Protein AF-D4INV0-F1 (afdb_monomer_lite)

pLDDT: mean 76.39, std 17.65, range [28.8, 97.06]

Sequence (308 aa):
MDKDNNFYPHVFTWEQFQRALLYTKKYYGMDAPYFYRTANAELAGKDQPITIYNRLMFEDFCKRLLFSDKSSSKYMEQIPQEEIAIIWALMLVEWGLLCEWLKDQDSDYTLGDYYADNPNDYYQDHMREELLKTYLFCKQTPIRPQRTNEIILTVNKGYPKYRRSLTLPNFENWVLRGALLQYCESHLEDIHSVEEAQKALDAYHEKGRKADEKIDRIIYGTYTMFKDAAKDTRATSTGLCRIITNYLFYLGMISKYEVENEQLIAGRIKYMLKQGKQPRFTLRILSGKEALEELSKSGRNTFEDMMK

Secondary structure (DSSP, 8-state):
--TT--PEEEEE-HHHHHHHHHHIIIII---GGGS-SSHHHHHHTTTS-EEEEESS-HHHHIIIIISSSHHHHHHHTTS-GGGGHHHHHHHHHHHHHHHHHHHHHSSSS-HHHHHHH-HHHHHHHHTHHHHHHHHHHHHHSPP-TT---EEEEEE--SSGGG-EEEEEE-GGGHIIIIIIHHHHHHH-TT--SHHHHHHHHHHHHHS-S---HHHHHHHHHHHHHHHHHHT--SS--HHHHHHHHHHHHHTT-S-HHHHT-TTHHHHHHHHHHHTT----PPP----THHHHHHHHHS----GGGG--

Foldseek 3Di:
DDPPQDWDKDKAQLVLVVLLQVLCCVQFVDHDVLQDLAPVRSVVCPRHIDIFTDSDDLVCLCCQQQVVDPQSVVLVVLFDPVLCSPSVNLSSVLRSVVSVVVNQVPPPCHVVNVCVVVVLVVCVVPVLLVLLVLLLCLVVPDFDAPDWDKDWDWDDPPDPVPTDIDIDTQHRNCCSNPVSNVVSCVSPVVDDDNVSSVVVNVVVCVCPPVPPLVLLSLLRSQLVSSCVRSVPPDLDGLNSLRSSLSSCVSSVNDDPVVNVVSCNSVVSSVVCVVVVHSRHDHNDDPDDPSVVVVVVVVDDPDPVVVVD

Organism: NCBI:txid717959

Radius of gyration: 25.89 Å; chains: 1; bounding box: 58×50×84 Å

Structure (mmCIF, N/CA/C/O backbone):
data_AF-D4INV0-F1
#
_entry.id   AF-D4INV0-F1
#
loop_
_atom_site.group_PDB
_atom_site.id
_atom_site.type_symbol
_atom_site.label_atom_id
_atom_site.label_alt_id
_atom_site.label_comp_id
_atom_site.label_asym_id
_atom_site.label_entity_id
_atom_site.label_seq_id
_atom_site.pdbx_PDB_ins_code
_atom_site.Cartn_x
_atom_site.Cartn_y
_atom_site.Cartn_z
_atom_site.occupancy
_atom_site.B_iso_or_equiv
_atom_site.auth_seq_id
_atom_site.auth_comp_id
_atom_site.auth_asym_id
_atom_site.auth_atom_id
_atom_site.pdbx_PDB_model_num
ATOM 1 N N . MET A 1 1 ? -7.194 22.223 -5.894 1.00 39.84 1 MET A N 1
ATOM 2 C CA . MET A 1 1 ? -5.794 21.795 -6.104 1.00 39.84 1 MET A CA 1
ATOM 3 C C . MET A 1 1 ? -4.878 22.835 -5.487 1.00 39.84 1 MET A C 1
ATOM 5 O O . MET A 1 1 ? -4.903 23.975 -5.938 1.00 39.84 1 MET A O 1
ATOM 9 N N . ASP A 1 2 ? -4.132 22.464 -4.445 1.00 28.80 2 ASP A N 1
ATOM 10 C CA . ASP A 1 2 ? -3.070 23.311 -3.895 1.00 28.80 2 ASP A CA 1
ATOM 11 C C . ASP A 1 2 ? -1.928 23.455 -4.905 1.00 28.80 2 ASP A C 1
ATOM 13 O O . ASP A 1 2 ? -1.588 22.513 -5.622 1.00 28.80 2 ASP A O 1
ATOM 17 N N . LYS A 1 3 ? -1.340 24.651 -4.952 1.00 31.25 3 LYS A N 1
ATOM 18 C CA . LYS A 1 3 ? -0.296 25.075 -5.899 1.00 31.25 3 LYS A CA 1
ATOM 19 C C . LYS A 1 3 ? 1.065 24.367 -5.733 1.00 31.25 3 LYS A C 1
ATOM 21 O O . LYS A 1 3 ? 1.991 24.721 -6.453 1.00 31.25 3 LYS A O 1
ATOM 26 N N . ASP A 1 4 ? 1.174 23.366 -4.857 1.00 38.38 4 ASP A N 1
ATOM 27 C CA . ASP A 1 4 ? 2.459 22.794 -4.422 1.00 38.38 4 ASP A CA 1
ATOM 28 C C . ASP A 1 4 ? 2.699 21.316 -4.807 1.00 38.38 4 ASP A C 1
ATOM 30 O O . ASP A 1 4 ? 3.777 20.786 -4.538 1.00 38.38 4 ASP A O 1
ATOM 34 N N . ASN A 1 5 ? 1.765 20.632 -5.482 1.00 49.69 5 ASN A N 1
ATOM 35 C CA . ASN A 1 5 ? 1.989 19.252 -5.948 1.00 49.69 5 ASN A CA 1
ATOM 36 C C . ASN A 1 5 ? 2.557 19.221 -7.376 1.00 49.69 5 ASN A C 1
ATOM 38 O O . ASN A 1 5 ? 1.843 18.947 -8.342 1.00 49.69 5 ASN A O 1
ATOM 42 N N . ASN A 1 6 ? 3.858 19.480 -7.511 1.00 61.88 6 ASN A N 1
ATOM 43 C CA . ASN A 1 6 ? 4.569 19.263 -8.771 1.00 61.88 6 ASN A CA 1
ATOM 44 C C . ASN A 1 6 ? 4.733 17.756 -9.019 1.00 61.88 6 ASN A C 1
ATOM 46 O O . ASN A 1 6 ? 5.532 17.096 -8.357 1.00 61.88 6 ASN A O 1
ATOM 50 N N . PHE A 1 7 ? 3.981 17.212 -9.977 1.00 76.75 7 PHE A N 1
ATOM 51 C CA . PHE A 1 7 ? 4.226 15.871 -10.503 1.00 76.75 7 PHE A CA 1
ATOM 52 C C . PHE A 1 7 ? 5.216 15.927 -11.667 1.00 76.75 7 PHE A C 1
ATOM 54 O O . PHE A 1 7 ? 5.148 16.818 -12.515 1.00 76.75 7 PHE A O 1
ATOM 61 N N . TYR A 1 8 ? 6.106 14.943 -11.731 1.00 77.75 8 TYR A N 1
ATOM 62 C CA . TYR A 1 8 ? 7.112 14.811 -12.775 1.00 77.75 8 TYR A CA 1
ATOM 63 C C . TYR A 1 8 ? 6.662 13.790 -13.827 1.00 77.75 8 TYR A C 1
ATOM 65 O O . TYR A 1 8 ? 6.271 12.679 -13.450 1.00 77.75 8 TYR A O 1
ATOM 73 N N . PRO A 1 9 ? 6.701 14.142 -15.126 1.00 82.12 9 PRO A N 1
ATOM 74 C CA . PRO A 1 9 ? 6.352 13.222 -16.197 1.00 82.12 9 PRO A CA 1
ATOM 75 C C . PRO A 1 9 ? 7.476 12.210 -16.446 1.00 82.12 9 PRO A C 1
ATOM 77 O O . PRO A 1 9 ? 8.650 12.573 -16.511 1.00 82.12 9 PRO A O 1
ATOM 80 N N . HIS A 1 10 ? 7.096 10.955 -16.669 1.00 81.81 10 HIS A N 1
ATOM 81 C CA . HIS A 1 10 ? 7.984 9.868 -17.078 1.00 81.81 10 HIS A CA 1
ATOM 82 C C . HIS A 1 10 ? 7.440 9.218 -18.339 1.00 81.81 10 HIS A C 1
ATOM 84 O O . HIS A 1 10 ? 6.305 8.744 -18.344 1.00 81.81 10 HIS A O 1
ATOM 90 N N . VAL A 1 11 ? 8.247 9.196 -19.399 1.00 86.00 11 VAL A N 1
ATOM 91 C CA . VAL A 1 11 ? 7.860 8.622 -20.691 1.00 86.00 11 VAL A CA 1
ATOM 92 C C . VAL A 1 11 ? 8.407 7.204 -20.790 1.00 86.00 11 VAL A C 1
ATOM 94 O O . VAL A 1 11 ? 9.617 6.999 -20.847 1.00 86.00 11 VAL A O 1
ATOM 97 N N . PHE A 1 12 ? 7.502 6.234 -20.822 1.00 83.19 12 PHE A N 1
ATOM 98 C CA . PHE A 1 12 ? 7.791 4.821 -21.014 1.00 83.19 12 PHE A CA 1
ATOM 99 C C . PHE A 1 12 ? 7.566 4.447 -22.470 1.00 83.19 12 PHE A C 1
ATOM 101 O O . PHE A 1 12 ? 6.536 4.792 -23.049 1.00 83.19 12 PHE A O 1
ATOM 108 N N . THR A 1 13 ? 8.487 3.696 -23.072 1.00 89.44 13 THR A N 1
ATOM 109 C CA . THR A 1 13 ? 8.164 3.021 -24.333 1.00 89.44 13 THR A CA 1
ATOM 110 C C . THR A 1 13 ? 7.061 1.994 -24.089 1.00 89.44 13 THR A C 1
ATOM 112 O O . THR A 1 13 ? 6.894 1.489 -22.975 1.00 89.44 13 THR A O 1
ATOM 115 N N . TRP A 1 14 ? 6.323 1.646 -25.140 1.00 83.88 14 TRP A N 1
ATOM 116 C CA . TRP A 1 14 ? 5.285 0.623 -25.047 1.00 83.88 14 TRP A CA 1
ATOM 117 C C . TRP A 1 14 ? 5.824 -0.711 -24.504 1.00 83.88 14 TRP A C 1
ATOM 119 O O . TRP A 1 14 ? 5.203 -1.325 -23.642 1.00 83.88 14 TRP A O 1
ATOM 129 N N . GLU A 1 15 ? 7.031 -1.113 -24.911 1.00 88.88 15 GLU A N 1
ATOM 130 C CA . GLU A 1 15 ? 7.692 -2.317 -24.396 1.00 88.88 15 GLU A CA 1
ATOM 131 C C . GLU A 1 15 ? 8.003 -2.211 -22.893 1.00 88.88 15 GLU A C 1
ATOM 133 O O . GLU A 1 15 ? 7.750 -3.149 -22.135 1.00 88.88 15 GLU A O 1
ATOM 138 N N . GLN A 1 16 ? 8.519 -1.067 -22.429 1.00 90.75 16 GLN A N 1
ATOM 139 C CA . GLN A 1 16 ? 8.789 -0.855 -21.004 1.00 90.75 16 GLN A CA 1
ATOM 140 C C . GLN A 1 16 ? 7.497 -0.890 -20.183 1.00 90.75 16 GLN A C 1
ATOM 142 O O . GLN A 1 16 ? 7.461 -1.518 -19.123 1.00 90.75 16 GLN A O 1
ATOM 147 N N . PHE A 1 17 ? 6.433 -0.265 -20.695 1.00 87.56 17 PHE A N 1
ATOM 148 C CA . PHE A 1 17 ? 5.111 -0.305 -20.083 1.00 87.56 17 PHE A CA 1
ATOM 149 C C . PHE A 1 17 ? 4.578 -1.738 -20.000 1.00 87.56 17 PHE A C 1
ATOM 151 O O . PHE A 1 17 ? 4.193 -2.177 -18.920 1.00 87.56 17 PHE A O 1
ATOM 158 N N . GLN A 1 18 ? 4.626 -2.504 -21.094 1.00 88.19 18 GLN A N 1
ATOM 159 C CA . GLN A 1 18 ? 4.193 -3.904 -21.115 1.00 88.19 18 GLN A CA 1
ATOM 160 C C . GLN A 1 18 ? 4.976 -4.760 -20.121 1.00 88.19 18 GLN A C 1
ATOM 162 O O . GLN A 1 18 ? 4.385 -5.547 -19.380 1.00 88.19 18 GLN A O 1
ATOM 167 N N . ARG A 1 19 ? 6.301 -4.586 -20.059 1.00 92.56 19 ARG A N 1
ATOM 168 C CA . ARG A 1 19 ? 7.139 -5.301 -19.093 1.00 92.56 19 ARG A CA 1
ATOM 169 C C . ARG A 1 19 ? 6.742 -4.963 -17.666 1.00 92.56 19 ARG A C 1
ATOM 171 O O . ARG A 1 19 ? 6.533 -5.883 -16.886 1.00 92.56 19 ARG A O 1
ATOM 178 N N . ALA A 1 20 ? 6.589 -3.686 -17.325 1.00 92.50 20 ALA A N 1
ATOM 179 C CA . ALA A 1 20 ? 6.181 -3.278 -15.984 1.00 92.50 20 ALA A CA 1
ATOM 180 C C . ALA A 1 20 ? 4.763 -3.765 -15.629 1.00 92.50 20 ALA A C 1
ATOM 182 O O . ALA A 1 20 ? 4.533 -4.239 -14.516 1.00 92.50 20 ALA A O 1
ATOM 183 N N . LEU A 1 21 ? 3.843 -3.735 -16.597 1.00 89.81 21 LEU A N 1
ATOM 184 C CA . LEU A 1 21 ? 2.463 -4.195 -16.457 1.00 89.81 21 LEU A CA 1
ATOM 185 C C . LEU A 1 21 ? 2.373 -5.682 -16.074 1.00 89.81 21 LEU A C 1
ATOM 187 O O . LEU A 1 21 ? 1.494 -6.075 -15.305 1.00 89.81 21 LEU A O 1
ATOM 191 N N . LEU A 1 22 ? 3.299 -6.521 -16.555 1.00 92.75 22 LEU A N 1
ATOM 192 C CA . LEU A 1 22 ? 3.374 -7.927 -16.138 1.00 92.75 22 LEU A CA 1
ATOM 193 C C . LEU A 1 22 ? 3.606 -8.051 -14.625 1.00 92.75 22 LEU A C 1
ATOM 195 O O . LEU A 1 22 ? 2.962 -8.877 -13.973 1.00 92.75 22 LEU A O 1
ATOM 199 N N . TYR A 1 23 ? 4.471 -7.211 -14.050 1.00 95.56 23 TYR A N 1
ATOM 200 C CA . TYR A 1 23 ? 4.735 -7.197 -12.609 1.00 95.56 23 TYR A CA 1
ATOM 201 C C . TYR A 1 23 ? 3.554 -6.622 -11.825 1.00 95.56 23 TYR A C 1
ATOM 203 O O . TYR A 1 23 ? 3.117 -7.236 -10.848 1.00 95.56 23 TYR A O 1
ATOM 211 N N . THR A 1 24 ? 2.988 -5.488 -12.251 1.00 93.38 24 THR A N 1
ATOM 212 C CA . THR A 1 24 ? 1.852 -4.880 -11.539 1.00 93.38 24 THR A CA 1
ATOM 213 C C . THR A 1 24 ? 0.651 -5.824 -11.512 1.00 93.38 24 THR A C 1
ATOM 215 O O . THR A 1 24 ? 0.048 -6.029 -10.456 1.00 93.38 24 THR A O 1
ATOM 218 N N . LYS A 1 25 ? 0.367 -6.510 -12.626 1.00 91.25 25 LYS A N 1
ATOM 219 C CA . LYS A 1 25 ? -0.698 -7.513 -12.699 1.00 91.25 25 LYS A CA 1
ATOM 220 C C . LYS A 1 25 ? -0.391 -8.731 -11.831 1.00 91.25 25 LYS A C 1
ATOM 222 O O . LYS A 1 25 ? -1.249 -9.161 -11.060 1.00 91.25 25 LYS A O 1
ATOM 227 N N . LYS A 1 26 ? 0.824 -9.289 -11.924 1.00 94.31 26 LYS A N 1
ATOM 228 C CA . LYS A 1 26 ? 1.204 -10.511 -11.193 1.00 94.31 26 LYS A CA 1
ATOM 229 C C . LYS A 1 26 ? 1.192 -10.306 -9.677 1.00 94.31 26 LYS A C 1
ATOM 231 O O . LYS A 1 26 ? 0.662 -11.162 -8.967 1.00 94.31 26 LYS A O 1
ATOM 236 N N . TYR A 1 27 ? 1.777 -9.214 -9.190 1.00 95.31 27 TYR A N 1
ATOM 237 C CA . TYR A 1 27 ? 2.054 -9.036 -7.760 1.00 95.31 27 TYR A CA 1
ATOM 238 C C . TYR A 1 27 ? 1.052 -8.128 -7.051 1.00 95.31 27 TYR A C 1
ATOM 240 O O . TYR A 1 27 ? 0.722 -8.380 -5.895 1.00 95.31 27 TYR A O 1
ATOM 248 N N . TYR A 1 28 ? 0.525 -7.113 -7.738 1.00 92.62 28 TYR A N 1
ATOM 249 C CA . TYR A 1 28 ? -0.419 -6.163 -7.150 1.00 92.62 28 TYR A CA 1
ATOM 250 C C . TYR A 1 28 ? -1.860 -6.424 -7.592 1.00 92.62 28 TYR A C 1
ATOM 252 O O . TYR A 1 28 ? -2.768 -5.989 -6.901 1.00 92.62 28 TYR A O 1
ATOM 260 N N . GLY A 1 29 ? -2.096 -7.148 -8.690 1.00 89.38 29 GLY A N 1
ATOM 261 C CA . GLY A 1 29 ? -3.435 -7.299 -9.277 1.00 89.38 29 GLY A CA 1
ATOM 262 C C . GLY A 1 29 ? -3.884 -6.091 -10.106 1.00 89.38 29 GLY A C 1
ATOM 263 O O . GLY A 1 29 ? -5.038 -6.035 -10.509 1.00 89.38 29 GLY A O 1
ATOM 264 N N . MET A 1 30 ? -2.977 -5.145 -10.378 1.00 88.88 30 MET A N 1
ATOM 265 C CA . MET A 1 30 ? -3.249 -3.962 -11.196 1.00 88.88 30 MET A CA 1
ATOM 266 C C . MET A 1 30 ? -2.943 -4.247 -12.668 1.00 88.88 30 MET A C 1
ATOM 268 O O . MET A 1 30 ? -1.776 -4.341 -13.064 1.00 88.88 30 MET A O 1
ATOM 272 N N . ASP A 1 31 ? -3.993 -4.409 -13.462 1.00 85.12 31 ASP A N 1
ATOM 273 C CA . ASP A 1 31 ? -3.950 -4.551 -14.914 1.00 85.12 31 ASP A CA 1
ATOM 274 C C . ASP A 1 31 ? -4.083 -3.200 -15.638 1.00 85.12 31 ASP A C 1
ATOM 276 O O . ASP A 1 31 ? -4.098 -2.141 -15.017 1.00 85.12 31 ASP A O 1
ATOM 280 N N . ALA A 1 32 ? -4.103 -3.227 -16.973 1.00 79.62 32 ALA A N 1
ATOM 281 C CA . ALA A 1 32 ? -4.010 -2.033 -17.813 1.00 79.62 32 ALA A CA 1
ATOM 282 C C . ALA A 1 32 ? -5.021 -0.918 -17.443 1.00 79.62 32 ALA A C 1
ATOM 284 O O . ALA A 1 32 ? -4.583 0.231 -17.324 1.00 79.62 32 ALA A O 1
ATOM 285 N N . PRO A 1 33 ? -6.303 -1.218 -17.140 1.00 77.00 33 PRO A N 1
ATOM 286 C CA . PRO A 1 33 ? -7.308 -0.204 -16.801 1.00 77.00 33 PRO A CA 1
ATOM 287 C C . PRO A 1 33 ? -6.990 0.652 -15.565 1.00 77.00 33 PRO A C 1
ATOM 289 O O . PRO A 1 33 ? -7.526 1.756 -15.427 1.00 77.00 33 PRO A O 1
ATOM 292 N N . TYR A 1 34 ? -6.111 0.189 -14.667 1.00 77.25 34 TYR A N 1
ATOM 293 C CA . TYR A 1 34 ? -5.656 0.983 -13.519 1.00 77.25 34 TYR A CA 1
ATOM 294 C C . TYR A 1 34 ? -4.847 2.218 -13.925 1.00 77.25 34 TYR A C 1
ATOM 296 O O . TYR A 1 34 ? -4.808 3.194 -13.179 1.00 77.25 34 TYR A O 1
ATOM 304 N N . PHE A 1 35 ? -4.193 2.184 -15.087 1.00 77.75 35 PHE A N 1
ATOM 305 C CA . PHE A 1 35 ? -3.223 3.203 -15.498 1.00 77.75 35 PHE A CA 1
ATOM 306 C C . PHE A 1 35 ? -3.788 4.209 -16.502 1.00 77.75 35 PHE A C 1
ATOM 308 O O . PHE A 1 35 ? -3.110 5.181 -16.846 1.00 77.75 35 PHE A O 1
ATOM 315 N N . TYR A 1 36 ? -5.030 4.009 -16.941 1.00 68.75 36 TYR A N 1
ATOM 316 C CA . TYR A 1 36 ? -5.741 4.919 -17.829 1.00 68.75 36 TYR A CA 1
ATOM 317 C C . TYR A 1 36 ? -6.865 5.622 -17.081 1.00 68.75 36 TYR A C 1
ATOM 319 O O . TYR A 1 36 ? -7.604 5.009 -16.311 1.00 68.75 36 TYR A O 1
ATOM 327 N N . ARG A 1 37 ? -7.029 6.926 -17.332 1.00 59.16 37 ARG A N 1
ATOM 328 C CA . ARG A 1 37 ? -8.164 7.689 -16.794 1.00 59.16 37 ARG A CA 1
ATOM 329 C C . ARG A 1 37 ? -9.492 7.334 -17.463 1.00 59.16 37 ARG A C 1
ATOM 331 O O . ARG A 1 37 ? -10.512 7.471 -16.812 1.00 59.16 37 ARG A O 1
ATOM 338 N N . THR A 1 38 ? -9.478 6.904 -18.725 1.00 57.41 38 THR A N 1
ATOM 339 C CA . THR A 1 38 ? -10.678 6.547 -19.500 1.00 57.41 38 THR A CA 1
ATOM 340 C C . THR A 1 38 ? -10.369 5.408 -20.474 1.00 57.41 38 THR A C 1
ATOM 342 O O . THR A 1 38 ? -9.222 5.259 -20.901 1.00 57.41 38 THR A O 1
ATOM 345 N N . ALA A 1 39 ? -11.391 4.654 -20.893 1.00 51.06 39 ALA A N 1
ATOM 346 C CA . ALA A 1 39 ? -11.254 3.589 -21.898 1.00 51.06 39 ALA A CA 1
ATOM 347 C C . ALA A 1 39 ? -10.718 4.103 -23.254 1.00 51.06 39 ALA A C 1
ATOM 349 O O . ALA A 1 39 ? -9.907 3.456 -23.911 1.00 51.06 39 ALA A O 1
ATOM 350 N N . ASN A 1 40 ? -11.078 5.332 -23.649 1.00 47.91 40 ASN A N 1
ATOM 351 C CA . ASN A 1 40 ? -10.564 5.930 -24.888 1.00 47.91 40 ASN A CA 1
ATOM 352 C C . ASN A 1 40 ? -9.045 6.179 -24.828 1.00 47.91 40 ASN A C 1
ATOM 354 O O . ASN A 1 40 ? -8.370 6.067 -25.849 1.00 47.91 40 ASN A O 1
ATOM 358 N N . ALA A 1 41 ? -8.502 6.513 -23.649 1.00 54.38 41 ALA A N 1
ATOM 359 C CA . ALA A 1 41 ? -7.062 6.697 -23.463 1.00 54.38 41 ALA A CA 1
ATOM 360 C C . ALA A 1 41 ? -6.295 5.366 -23.549 1.00 54.38 41 ALA A C 1
ATOM 362 O O . ALA A 1 41 ? -5.168 5.346 -24.038 1.00 54.38 41 ALA A O 1
ATOM 363 N N . GLU A 1 42 ? -6.919 4.263 -23.128 1.00 53.56 42 GLU A N 1
ATOM 364 C CA . GLU A 1 42 ? -6.375 2.909 -23.271 1.00 53.56 42 GLU A CA 1
ATOM 365 C C . GLU A 1 42 ? -6.283 2.489 -24.745 1.00 53.56 42 GLU A C 1
ATOM 367 O O . GLU A 1 42 ? -5.230 2.041 -25.203 1.00 53.56 42 GLU A O 1
ATOM 372 N N . LEU A 1 43 ? -7.355 2.701 -25.515 1.00 44.75 43 LEU A N 1
ATOM 373 C CA . LEU A 1 43 ? -7.402 2.358 -26.940 1.00 44.75 43 LEU A CA 1
ATOM 374 C C . LEU A 1 43 ? -6.481 3.236 -27.802 1.00 44.75 43 LEU A C 1
ATOM 376 O O . LEU A 1 43 ? -5.861 2.735 -28.738 1.00 44.75 43 LEU A O 1
ATOM 380 N N . ALA A 1 44 ? -6.369 4.531 -27.489 1.00 49.50 44 ALA A N 1
ATOM 381 C CA . ALA A 1 44 ? -5.531 5.468 -28.241 1.00 49.50 44 ALA A CA 1
ATOM 382 C C . ALA A 1 44 ? -4.022 5.304 -27.971 1.00 49.50 44 ALA A C 1
ATOM 384 O O . ALA A 1 44 ? -3.211 5.699 -28.807 1.00 49.50 44 ALA A O 1
ATOM 385 N N . GLY A 1 45 ? -3.643 4.737 -26.819 1.00 55.50 45 GLY A N 1
ATOM 386 C CA . GLY A 1 45 ? -2.248 4.606 -26.382 1.00 55.50 45 GLY A CA 1
ATOM 387 C C . GLY A 1 45 ? -1.533 3.327 -26.828 1.00 55.50 45 GLY A C 1
ATOM 388 O O . GLY A 1 45 ? -0.343 3.169 -26.553 1.00 55.50 45 GLY A O 1
ATOM 389 N N . LYS A 1 46 ? -2.223 2.395 -27.498 1.00 62.94 46 LYS A N 1
ATOM 390 C CA . LYS A 1 46 ? -1.625 1.118 -27.909 1.00 62.94 46 LYS A CA 1
ATOM 391 C C . LYS A 1 46 ? -0.482 1.346 -28.905 1.00 62.94 46 LYS A C 1
ATOM 393 O O . LYS A 1 46 ? -0.631 2.088 -29.871 1.00 62.94 46 LYS A O 1
ATOM 398 N N . ASP A 1 47 ? 0.653 0.696 -28.651 1.00 69.44 47 ASP A N 1
ATOM 399 C CA . ASP A 1 47 ? 1.891 0.814 -29.436 1.00 69.44 47 ASP A CA 1
ATOM 400 C C . ASP A 1 47 ? 2.502 2.234 -29.457 1.00 69.44 47 ASP A C 1
ATOM 402 O O . ASP A 1 47 ? 3.416 2.514 -30.236 1.00 69.44 47 ASP A O 1
ATOM 406 N N . GLN A 1 48 ? 2.055 3.122 -28.559 1.00 73.94 48 GLN A N 1
ATOM 407 C CA . GLN A 1 48 ? 2.629 4.452 -28.353 1.00 73.94 48 GLN A CA 1
ATOM 408 C C . GLN A 1 48 ? 3.374 4.552 -27.012 1.00 73.94 48 GLN A C 1
ATOM 410 O O . GLN A 1 48 ? 3.109 3.780 -26.086 1.00 73.94 48 GLN A O 1
ATOM 415 N N . PRO A 1 49 ? 4.330 5.493 -26.878 1.00 75.06 49 PRO A N 1
ATOM 416 C CA . PRO A 1 49 ? 4.909 5.817 -25.583 1.00 75.06 49 PRO A CA 1
ATOM 417 C C . PRO A 1 49 ? 3.835 6.284 -24.595 1.00 75.06 49 PRO A C 1
ATOM 419 O O . PRO A 1 49 ? 2.952 7.066 -24.946 1.00 75.06 49 PRO A O 1
ATOM 422 N N . ILE A 1 50 ? 3.942 5.836 -23.347 1.00 78.62 50 ILE A N 1
ATOM 423 C CA . ILE A 1 50 ? 3.016 6.179 -22.268 1.00 78.62 50 ILE A CA 1
ATOM 424 C C . ILE A 1 50 ? 3.694 7.140 -21.308 1.00 78.62 50 ILE A C 1
ATOM 426 O O . ILE A 1 50 ? 4.763 6.852 -20.772 1.00 78.62 50 ILE A O 1
ATOM 430 N N . THR A 1 51 ? 3.036 8.265 -21.051 1.00 80.62 51 THR A N 1
ATOM 431 C CA . THR A 1 51 ? 3.467 9.221 -20.033 1.00 80.62 51 THR A CA 1
ATOM 432 C C . THR A 1 51 ? 2.720 8.956 -18.734 1.00 80.62 51 THR A C 1
ATOM 434 O O . THR A 1 51 ? 1.495 9.068 -18.690 1.00 80.62 51 THR A O 1
ATOM 437 N N . ILE A 1 52 ? 3.459 8.646 -17.672 1.00 81.50 52 ILE A N 1
ATOM 438 C CA . ILE A 1 52 ? 2.936 8.586 -16.302 1.00 81.50 52 ILE A CA 1
ATOM 439 C C . ILE A 1 52 ? 3.452 9.774 -15.491 1.00 81.50 52 ILE A C 1
ATOM 441 O O . ILE A 1 52 ? 4.447 10.399 -15.861 1.00 81.50 52 ILE A O 1
ATOM 445 N N . TYR A 1 53 ? 2.793 10.078 -14.376 1.00 80.81 53 TYR A N 1
ATOM 446 C CA . TYR A 1 53 ? 3.177 11.187 -13.507 1.00 80.81 53 TYR A CA 1
ATOM 447 C C . TYR A 1 53 ? 3.416 10.698 -12.077 1.00 80.81 53 TYR A C 1
ATOM 449 O O . TYR A 1 53 ? 2.543 10.085 -11.466 1.00 80.81 53 TYR A O 1
ATOM 457 N N . ASN A 1 54 ? 4.592 11.000 -11.528 1.00 83.81 54 ASN A N 1
ATOM 458 C CA . ASN A 1 54 ? 5.011 10.582 -10.185 1.00 83.81 54 ASN A CA 1
ATOM 459 C C . ASN A 1 54 ? 5.483 11.787 -9.361 1.00 83.81 54 ASN A C 1
ATOM 461 O O . ASN A 1 54 ? 5.836 12.826 -9.917 1.00 83.81 54 ASN A O 1
ATOM 465 N N . ARG A 1 55 ? 5.520 11.671 -8.027 1.00 85.25 55 ARG A N 1
ATOM 466 C CA . ARG A 1 55 ? 5.980 12.766 -7.145 1.00 85.25 55 ARG A CA 1
ATOM 467 C C . ARG A 1 55 ? 7.479 13.053 -7.230 1.00 85.25 55 ARG A C 1
ATOM 469 O O . ARG A 1 55 ? 7.921 14.094 -6.756 1.00 85.25 55 ARG A O 1
ATOM 476 N N . LEU A 1 56 ? 8.270 12.139 -7.788 1.00 85.69 56 LEU A N 1
ATOM 477 C CA . LEU A 1 56 ? 9.718 12.291 -7.927 1.00 85.69 56 LEU A CA 1
ATOM 478 C C . LEU A 1 56 ? 10.185 12.014 -9.354 1.00 85.69 56 LEU A C 1
ATOM 480 O O . LEU A 1 56 ? 9.579 11.232 -10.089 1.00 85.69 56 LEU A O 1
ATOM 484 N N . MET A 1 57 ? 11.318 12.625 -9.702 1.00 89.25 57 MET A N 1
ATOM 485 C CA . MET A 1 57 ? 12.132 12.216 -10.845 1.00 89.25 57 MET A CA 1
ATOM 486 C C . MET A 1 57 ? 12.693 10.803 -10.624 1.00 89.25 57 MET A C 1
ATOM 488 O O . MET A 1 57 ? 12.852 10.363 -9.486 1.00 89.25 57 MET A O 1
ATOM 492 N N . PHE A 1 58 ? 13.030 10.093 -11.705 1.00 90.00 58 PHE A N 1
ATOM 493 C CA . PHE A 1 58 ? 13.423 8.680 -11.654 1.00 90.00 58 PHE A CA 1
ATOM 494 C C . PHE A 1 58 ? 14.658 8.450 -10.772 1.00 90.00 58 PHE A C 1
ATOM 496 O O . PHE A 1 58 ? 14.688 7.534 -9.950 1.00 90.00 58 PHE A O 1
ATOM 503 N N . GLU A 1 59 ? 15.663 9.317 -10.901 1.00 92.00 59 GLU A N 1
ATOM 504 C CA . GLU A 1 59 ? 16.897 9.246 -10.114 1.00 92.00 59 GLU A CA 1
ATOM 505 C C . GLU A 1 59 ? 16.634 9.451 -8.618 1.00 92.00 59 GLU A C 1
ATOM 507 O O . GLU A 1 59 ? 17.121 8.681 -7.789 1.00 92.00 59 GLU A O 1
ATOM 512 N N . ASP A 1 60 ? 15.809 10.441 -8.265 1.00 91.06 60 ASP A N 1
ATOM 513 C CA . ASP A 1 60 ? 15.424 10.709 -6.878 1.00 91.06 60 ASP A CA 1
ATOM 514 C C . ASP A 1 60 ? 14.570 9.585 -6.295 1.00 91.06 60 ASP A C 1
ATOM 516 O O . ASP A 1 60 ? 14.759 9.210 -5.136 1.00 91.06 60 ASP A O 1
ATOM 520 N N . PHE A 1 61 ? 13.660 9.024 -7.093 1.00 91.69 61 PHE A N 1
ATOM 521 C CA . PHE A 1 61 ? 12.869 7.855 -6.725 1.00 91.69 61 PHE A CA 1
ATOM 522 C C . PHE A 1 61 ? 13.792 6.684 -6.369 1.00 91.69 61 PHE A C 1
ATOM 524 O O . PHE A 1 61 ? 13.715 6.139 -5.268 1.00 91.69 61 PHE A O 1
ATOM 531 N N . CYS A 1 62 ? 14.740 6.354 -7.248 1.00 92.75 62 CYS A N 1
ATOM 532 C CA . CYS A 1 62 ? 15.696 5.278 -7.004 1.00 92.75 62 CYS A CA 1
ATOM 533 C C . CYS A 1 62 ? 16.551 5.560 -5.764 1.00 92.75 62 CYS A C 1
ATOM 535 O O . CYS A 1 62 ? 16.669 4.713 -4.878 1.00 92.75 62 CYS A O 1
ATOM 537 N N . LYS A 1 63 ? 17.110 6.769 -5.655 1.00 92.81 63 LYS A N 1
ATOM 538 C CA . LYS A 1 63 ? 17.987 7.157 -4.548 1.00 92.81 63 LYS A CA 1
ATOM 539 C C . LYS A 1 63 ? 17.282 7.108 -3.195 1.00 92.81 63 LYS A C 1
ATOM 541 O O . LYS A 1 63 ? 17.860 6.624 -2.228 1.00 92.81 63 LYS A O 1
ATOM 546 N N . ARG A 1 64 ? 16.048 7.609 -3.106 1.00 89.31 64 ARG A N 1
ATOM 547 C CA . ARG A 1 64 ? 15.314 7.705 -1.834 1.00 89.31 64 ARG A CA 1
ATOM 548 C C . ARG A 1 64 ? 14.676 6.393 -1.402 1.00 89.31 64 ARG A C 1
ATOM 550 O O . ARG A 1 64 ? 14.523 6.185 -0.205 1.00 89.31 64 ARG A O 1
ATOM 557 N N . LEU A 1 65 ? 14.274 5.538 -2.341 1.00 90.88 65 LEU A N 1
ATOM 558 C CA . LEU A 1 65 ? 13.553 4.307 -2.006 1.00 90.88 65 LEU A CA 1
ATOM 559 C C . LEU A 1 65 ? 14.474 3.090 -1.989 1.00 90.88 65 LEU A C 1
ATOM 561 O O . LEU A 1 65 ? 14.404 2.288 -1.058 1.00 90.88 65 LEU A O 1
ATOM 565 N N . LEU A 1 66 ? 15.318 2.959 -3.015 1.00 92.31 66 LEU A N 1
ATOM 566 C CA . LEU A 1 66 ? 16.055 1.732 -3.324 1.00 92.31 66 LEU A CA 1
ATOM 567 C C . LEU A 1 66 ? 17.516 1.781 -2.861 1.00 92.31 66 LEU A C 1
ATOM 569 O O . LEU A 1 66 ? 18.088 0.741 -2.546 1.00 92.31 66 LEU A O 1
ATOM 573 N N . PHE A 1 67 ? 18.098 2.981 -2.788 1.00 91.25 67 PHE A N 1
ATOM 574 C CA . PHE A 1 67 ? 19.507 3.202 -2.435 1.00 91.25 67 PHE A CA 1
ATOM 575 C C . PHE A 1 67 ? 19.684 4.181 -1.264 1.00 91.25 67 PHE A C 1
ATOM 577 O O . PHE A 1 67 ? 20.690 4.889 -1.177 1.00 91.25 67 PHE A O 1
ATOM 584 N N . SER A 1 68 ? 18.698 4.247 -0.364 1.00 87.44 68 SER A N 1
ATOM 585 C CA . SER A 1 68 ? 18.687 5.199 0.756 1.00 87.44 68 SER A CA 1
ATOM 586 C C . SER A 1 68 ? 19.765 4.921 1.796 1.00 87.44 68 SER A C 1
ATOM 588 O O . SER A 1 68 ? 20.215 5.829 2.492 1.00 87.44 68 SER A O 1
ATOM 590 N N . ASP A 1 69 ? 20.142 3.654 1.948 1.00 89.81 69 ASP A N 1
ATOM 591 C CA . ASP A 1 69 ? 21.064 3.182 2.970 1.00 89.81 69 ASP A CA 1
ATOM 592 C C . ASP A 1 69 ? 21.751 1.884 2.533 1.00 89.81 69 ASP A C 1
ATOM 594 O O . ASP A 1 69 ? 21.387 1.237 1.555 1.00 89.81 69 ASP A O 1
ATOM 598 N N . LYS A 1 70 ? 22.751 1.461 3.308 1.00 92.00 70 LYS A N 1
ATOM 599 C CA . LYS A 1 70 ? 23.558 0.277 2.996 1.00 92.00 70 LYS A CA 1
ATOM 600 C C . LYS A 1 70 ? 22.734 -1.013 2.878 1.00 92.00 70 LYS A C 1
ATOM 602 O O . LYS A 1 70 ? 23.106 -1.897 2.110 1.00 92.00 70 LYS A O 1
ATOM 607 N N . SER A 1 71 ? 21.652 -1.154 3.643 1.00 90.50 71 SER A N 1
ATOM 608 C CA . SER A 1 71 ? 20.848 -2.380 3.672 1.00 90.50 71 SER A CA 1
ATOM 609 C C . SER A 1 71 ? 19.961 -2.500 2.438 1.00 90.50 71 SER A C 1
ATOM 611 O O . SER A 1 71 ? 19.879 -3.586 1.865 1.00 90.50 71 SER A O 1
ATOM 613 N N . SER A 1 72 ? 19.313 -1.402 2.035 1.00 90.75 72 SER A N 1
ATOM 614 C CA . SER A 1 72 ? 18.511 -1.329 0.807 1.00 90.75 72 SER A CA 1
ATOM 615 C C . SER A 1 72 ? 19.397 -1.475 -0.434 1.00 90.75 72 SER A C 1
ATOM 617 O O . SER A 1 72 ? 19.137 -2.357 -1.253 1.00 90.75 72 SER A O 1
ATOM 619 N N . SER A 1 73 ? 20.530 -0.765 -0.496 1.00 93.19 73 SER A N 1
ATOM 620 C CA . SER A 1 73 ? 21.491 -0.889 -1.604 1.00 93.19 73 SER A CA 1
ATOM 621 C C . SER A 1 73 ? 22.019 -2.316 -1.774 1.00 93.19 73 SER A C 1
ATOM 623 O O . SER A 1 73 ? 21.970 -2.865 -2.871 1.00 93.19 73 SER A O 1
ATOM 625 N N . LYS A 1 74 ? 22.433 -2.976 -0.682 1.00 93.50 74 LYS A N 1
ATOM 626 C CA . LYS A 1 74 ? 22.893 -4.376 -0.730 1.00 93.50 74 LYS A CA 1
ATOM 627 C C . LYS A 1 74 ? 21.791 -5.342 -1.176 1.00 93.50 74 LYS A C 1
ATOM 629 O O . LYS A 1 74 ? 22.077 -6.418 -1.701 1.00 93.50 74 LYS A O 1
ATOM 634 N N . TYR A 1 75 ? 20.527 -5.010 -0.916 1.00 94.06 75 TYR A N 1
ATOM 635 C CA . TYR A 1 75 ? 19.408 -5.799 -1.418 1.00 94.06 75 TYR A CA 1
ATOM 636 C C . TYR A 1 75 ? 19.252 -5.638 -2.929 1.00 94.06 75 TYR A C 1
ATOM 638 O O . TYR A 1 75 ? 19.134 -6.637 -3.630 1.00 94.06 75 TYR A O 1
ATOM 646 N N . MET A 1 76 ? 19.333 -4.405 -3.429 1.00 93.94 76 MET A N 1
ATOM 647 C CA . MET A 1 76 ? 19.263 -4.113 -4.862 1.00 93.94 76 MET A CA 1
ATOM 648 C C . MET A 1 76 ? 20.393 -4.761 -5.667 1.00 93.94 76 MET A C 1
ATOM 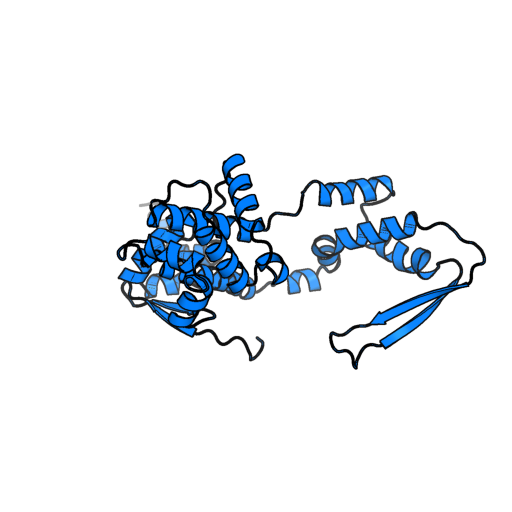650 O O . MET A 1 76 ? 20.149 -5.207 -6.780 1.00 93.94 76 MET A O 1
ATOM 654 N N . GLU A 1 77 ? 21.595 -4.894 -5.100 1.00 92.69 77 GLU A N 1
ATOM 655 C CA . GLU A 1 77 ? 22.720 -5.611 -5.730 1.00 92.69 77 GLU A CA 1
ATOM 656 C C . GLU A 1 77 ? 22.414 -7.089 -6.047 1.00 92.69 77 GLU A C 1
ATOM 658 O O . GLU A 1 77 ? 23.065 -7.679 -6.905 1.00 92.69 77 GLU A O 1
ATOM 663 N N . GLN A 1 78 ? 21.440 -7.706 -5.363 1.00 92.31 78 GLN A N 1
ATOM 664 C CA . GLN A 1 78 ? 21.024 -9.094 -5.618 1.00 92.31 78 GLN A CA 1
ATOM 665 C C . GLN A 1 78 ? 20.059 -9.217 -6.806 1.00 92.31 78 GLN A C 1
ATOM 667 O O . GLN A 1 78 ? 19.772 -10.332 -7.237 1.00 92.31 78 GLN A O 1
ATOM 672 N N . ILE A 1 79 ? 19.529 -8.102 -7.312 1.00 93.00 79 ILE A N 1
ATOM 673 C CA . ILE A 1 79 ? 18.506 -8.097 -8.355 1.00 93.00 79 ILE A CA 1
ATOM 674 C C . ILE A 1 79 ? 19.189 -8.066 -9.730 1.00 93.00 79 ILE A C 1
ATOM 676 O O . ILE A 1 79 ? 19.946 -7.133 -10.008 1.00 93.00 79 ILE A O 1
ATOM 680 N N . PRO A 1 80 ? 18.936 -9.054 -10.609 1.00 91.12 80 PRO A N 1
ATOM 681 C CA . PRO A 1 80 ? 19.478 -9.056 -11.962 1.00 91.12 80 PRO A CA 1
ATOM 682 C C . PRO A 1 80 ? 19.022 -7.835 -12.768 1.00 91.12 80 PRO A C 1
ATOM 684 O O . PRO A 1 80 ? 17.886 -7.385 -12.645 1.00 91.12 80 PRO A O 1
ATOM 687 N N . GLN A 1 81 ? 19.871 -7.351 -13.676 1.00 88.06 81 GLN A N 1
ATOM 688 C CA . GLN A 1 81 ? 19.549 -6.204 -14.537 1.00 88.06 81 GLN A CA 1
ATOM 689 C C . GLN A 1 81 ? 18.295 -6.436 -15.403 1.00 88.06 81 GLN A C 1
ATOM 691 O O . GLN A 1 81 ? 17.571 -5.500 -15.738 1.00 88.06 81 GLN A O 1
ATOM 696 N N . GLU A 1 82 ? 18.018 -7.691 -15.753 1.00 89.44 82 GLU A N 1
ATOM 697 C CA . GLU A 1 82 ? 16.823 -8.115 -16.496 1.00 89.44 82 GLU A CA 1
ATOM 698 C C . GLU A 1 82 ? 15.522 -7.804 -15.739 1.00 89.44 82 GLU A C 1
ATOM 700 O O . GLU A 1 82 ? 14.495 -7.522 -16.356 1.00 89.44 82 GLU A O 1
ATOM 705 N N . GLU A 1 83 ? 15.577 -7.783 -14.408 1.00 91.62 83 GLU A N 1
ATOM 706 C CA . GLU A 1 83 ? 14.442 -7.544 -13.516 1.00 91.62 83 GLU A CA 1
ATOM 707 C C . GLU A 1 83 ? 14.234 -6.048 -13.219 1.00 91.62 83 GLU A C 1
ATOM 709 O O . GLU A 1 83 ? 13.385 -5.693 -12.408 1.00 91.62 83 GLU A O 1
ATOM 714 N N . ILE A 1 84 ? 14.952 -5.130 -13.884 1.00 86.25 84 ILE A N 1
ATOM 715 C CA . ILE A 1 84 ? 14.851 -3.681 -13.614 1.00 86.25 84 ILE A CA 1
ATOM 716 C C . ILE A 1 84 ? 13.431 -3.115 -13.797 1.00 86.25 84 ILE A C 1
ATOM 718 O O . ILE A 1 84 ? 13.087 -2.077 -13.227 1.00 86.25 84 ILE A O 1
ATOM 722 N N . ALA A 1 85 ? 12.578 -3.838 -14.528 1.00 93.06 85 ALA A N 1
ATOM 723 C CA . ALA A 1 85 ? 11.163 -3.535 -14.694 1.00 93.06 85 ALA A CA 1
ATOM 724 C C . ALA A 1 85 ? 10.378 -3.492 -13.369 1.00 93.06 85 ALA A C 1
ATOM 726 O O . ALA A 1 85 ? 9.327 -2.856 -13.324 1.00 93.06 85 ALA A O 1
ATOM 727 N N . ILE A 1 86 ? 10.885 -4.072 -12.272 1.00 95.12 86 ILE A N 1
ATOM 728 C CA . ILE A 1 86 ? 10.272 -3.915 -10.942 1.00 95.12 86 ILE A CA 1
ATOM 729 C C . ILE A 1 86 ? 10.268 -2.455 -10.466 1.00 95.12 86 ILE A C 1
ATOM 731 O O . ILE A 1 86 ? 9.358 -2.048 -9.748 1.00 95.12 86 ILE A O 1
ATOM 735 N N . ILE A 1 87 ? 11.255 -1.646 -10.874 1.00 95.12 87 ILE A N 1
ATOM 736 C CA . ILE A 1 87 ? 11.324 -0.219 -10.521 1.00 95.12 87 ILE A CA 1
ATOM 737 C C . ILE A 1 87 ? 10.209 0.527 -11.249 1.00 95.12 87 ILE A C 1
ATOM 739 O O . ILE A 1 87 ? 9.463 1.295 -10.643 1.00 95.12 87 ILE A O 1
ATOM 743 N N . TRP A 1 88 ? 10.052 0.236 -12.540 1.00 95.00 88 TRP A N 1
ATOM 744 C CA . TRP A 1 88 ? 8.965 0.759 -13.358 1.00 95.00 88 TRP A CA 1
ATOM 745 C C . TRP A 1 88 ? 7.608 0.351 -12.789 1.00 95.00 88 TRP A C 1
ATOM 747 O O . TRP A 1 88 ? 6.721 1.188 -12.673 1.00 95.00 88 TRP A O 1
ATOM 757 N N . ALA A 1 89 ? 7.468 -0.898 -12.338 1.00 96.56 89 ALA A N 1
ATOM 758 C CA . ALA A 1 89 ? 6.251 -1.383 -11.702 1.00 96.56 89 ALA A CA 1
ATOM 759 C C . ALA A 1 89 ? 5.883 -0.570 -10.449 1.00 96.56 89 ALA A C 1
ATOM 761 O O . ALA A 1 89 ? 4.721 -0.209 -10.295 1.00 96.56 89 ALA A O 1
ATOM 762 N N . LEU A 1 90 ? 6.845 -0.204 -9.591 1.00 96.75 90 LEU A N 1
ATOM 763 C CA . LEU A 1 90 ? 6.569 0.665 -8.436 1.00 96.75 90 LEU A CA 1
ATOM 764 C C . LEU A 1 90 ? 6.096 2.070 -8.849 1.00 96.75 90 LEU A C 1
ATOM 766 O O . LEU A 1 90 ? 5.220 2.646 -8.199 1.00 96.75 90 LEU A O 1
ATOM 770 N N . MET A 1 91 ? 6.656 2.633 -9.919 1.00 94.12 91 MET A N 1
ATOM 771 C CA . MET A 1 91 ? 6.220 3.934 -10.436 1.00 94.12 91 MET A CA 1
ATOM 772 C C . MET A 1 91 ? 4.820 3.856 -11.046 1.00 94.12 91 MET A C 1
ATOM 774 O O . MET A 1 91 ? 3.991 4.732 -10.796 1.00 94.12 91 MET A O 1
ATOM 778 N N . LEU A 1 92 ? 4.525 2.780 -11.782 1.00 92.12 92 LEU A N 1
ATOM 779 C CA . LEU A 1 92 ? 3.183 2.518 -12.287 1.00 92.12 92 LEU A CA 1
ATOM 780 C C . LEU A 1 92 ? 2.185 2.336 -11.149 1.00 92.12 92 LEU A C 1
ATOM 782 O O . LEU A 1 92 ? 1.102 2.894 -11.228 1.00 92.12 92 LEU A O 1
ATOM 786 N N . VAL A 1 93 ? 2.529 1.613 -10.081 1.00 94.62 93 VAL A N 1
ATOM 787 C CA . VAL A 1 93 ? 1.633 1.448 -8.927 1.00 94.62 93 VAL A CA 1
ATOM 788 C C . VAL A 1 93 ? 1.273 2.807 -8.324 1.00 94.62 93 VAL A C 1
ATOM 790 O O . VAL A 1 93 ? 0.094 3.058 -8.097 1.00 94.62 93 VAL A O 1
ATOM 793 N N . GLU A 1 94 ? 2.227 3.727 -8.136 1.00 91.75 94 GLU A N 1
ATOM 794 C CA . GLU A 1 94 ? 1.897 5.090 -7.688 1.00 91.75 94 GLU A CA 1
ATOM 795 C C . GLU A 1 94 ? 0.962 5.805 -8.673 1.00 91.75 94 GLU A C 1
ATOM 797 O O . GLU A 1 94 ? -0.023 6.410 -8.247 1.00 91.75 94 GLU A O 1
ATOM 802 N N . TRP A 1 95 ? 1.251 5.719 -9.973 1.00 88.31 95 TRP A N 1
ATOM 803 C CA . TRP A 1 95 ? 0.410 6.319 -11.005 1.00 88.31 95 TRP A CA 1
ATOM 804 C C . TRP A 1 95 ? -1.012 5.746 -10.987 1.00 88.31 95 TRP A C 1
ATOM 806 O O . TRP A 1 95 ? -1.976 6.504 -10.983 1.00 88.31 95 TRP A O 1
ATOM 816 N N . GLY A 1 96 ? -1.160 4.426 -10.874 1.00 86.88 96 GLY A N 1
ATOM 817 C CA . GLY A 1 96 ? -2.455 3.759 -10.768 1.00 86.88 96 GLY A CA 1
ATOM 818 C C . GLY A 1 96 ? -3.225 4.194 -9.523 1.00 86.88 96 GLY A C 1
ATOM 819 O O . GLY A 1 96 ? -4.419 4.465 -9.593 1.00 86.88 96 GLY A O 1
ATOM 820 N N . LEU A 1 97 ? -2.540 4.367 -8.388 1.00 87.00 97 LEU A N 1
ATOM 821 C CA . LEU A 1 97 ? -3.156 4.916 -7.178 1.00 87.00 97 LEU A CA 1
ATOM 822 C C . LEU A 1 97 ? -3.634 6.362 -7.350 1.00 87.00 97 LEU A C 1
ATOM 824 O O . LEU A 1 97 ? -4.650 6.735 -6.761 1.00 87.00 97 LEU A O 1
ATOM 828 N N . LEU A 1 98 ? -2.908 7.169 -8.124 1.00 81.19 98 LEU A N 1
ATOM 829 C CA . LEU A 1 98 ? -3.311 8.530 -8.463 1.00 81.19 98 LEU A CA 1
ATOM 830 C C . LEU A 1 98 ? -4.507 8.529 -9.424 1.00 81.19 98 LEU A C 1
ATOM 832 O O . LEU A 1 98 ? -5.440 9.297 -9.219 1.00 81.19 98 LEU A O 1
ATOM 836 N N . CYS A 1 99 ? -4.518 7.654 -10.432 1.00 76.25 99 CYS A N 1
ATOM 837 C CA . CYS A 1 99 ? -5.647 7.480 -11.345 1.00 76.25 99 CYS A CA 1
ATOM 838 C C . CYS A 1 99 ? -6.926 7.055 -10.619 1.00 76.25 99 CYS A C 1
ATOM 840 O O . CYS A 1 99 ? -7.984 7.598 -10.917 1.00 76.25 99 CYS A O 1
ATOM 842 N N . GLU A 1 100 ? -6.837 6.130 -9.662 1.00 76.88 100 GLU A N 1
ATOM 843 C CA . GLU A 1 100 ? -7.961 5.764 -8.789 1.00 76.88 100 GLU A CA 1
ATOM 844 C C . GLU A 1 100 ? -8.493 6.990 -8.039 1.00 76.88 100 GLU A C 1
ATOM 846 O O . GLU A 1 100 ? -9.667 7.318 -8.158 1.00 76.88 100 GLU A O 1
ATOM 851 N N . TRP A 1 101 ? -7.608 7.730 -7.360 1.00 72.12 101 TRP A N 1
ATOM 852 C CA . TRP A 1 101 ? -7.997 8.921 -6.601 1.00 72.12 101 TRP A CA 1
ATOM 853 C C . TRP A 1 101 ? -8.645 10.007 -7.470 1.00 72.12 101 TRP A C 1
ATOM 855 O O . TRP A 1 101 ? -9.594 10.656 -7.046 1.00 72.12 101 TRP A O 1
ATOM 865 N N . LEU A 1 102 ? -8.145 10.210 -8.690 1.00 66.25 102 LEU A N 1
ATOM 866 C CA . LEU A 1 102 ? -8.704 11.185 -9.629 1.00 66.25 102 LEU A CA 1
ATOM 867 C C . LEU A 1 102 ? -10.070 10.756 -10.168 1.00 66.25 102 LEU A C 1
ATOM 869 O O . LEU A 1 102 ? -10.951 11.593 -10.311 1.00 66.25 102 LEU A O 1
ATOM 873 N N . LYS A 1 103 ? -10.267 9.463 -10.440 1.00 64.31 103 LYS A N 1
ATOM 874 C CA . LYS A 1 103 ? -11.563 8.942 -10.894 1.00 64.31 103 LYS A CA 1
ATOM 875 C C . LYS A 1 103 ? -12.634 9.033 -9.808 1.00 64.31 103 LYS A C 1
ATOM 877 O O . LYS A 1 103 ? -13.783 9.304 -10.136 1.00 64.31 103 LYS A O 1
ATOM 882 N N . ASP A 1 104 ? -12.259 8.872 -8.539 1.00 60.44 104 ASP A N 1
ATOM 883 C CA . ASP A 1 104 ? -13.169 9.121 -7.414 1.00 60.44 104 ASP A CA 1
ATOM 884 C C . ASP A 1 104 ? -13.609 10.601 -7.357 1.00 60.44 104 ASP A C 1
ATOM 886 O O . ASP A 1 104 ? -14.733 10.893 -6.952 1.00 60.44 104 ASP A O 1
ATOM 890 N N . GLN A 1 105 ? -12.760 11.538 -7.807 1.00 54.12 105 GLN A N 1
ATOM 891 C CA . GLN A 1 105 ? -13.089 12.970 -7.884 1.00 54.12 105 GLN A CA 1
ATOM 892 C C . GLN A 1 105 ? -13.920 13.368 -9.109 1.00 54.12 105 GLN A C 1
ATOM 894 O O . GLN A 1 105 ? -14.704 14.304 -9.003 1.00 54.12 105 GLN A O 1
ATOM 899 N N . ASP A 1 106 ? -13.763 12.677 -10.241 1.00 52.19 106 ASP A N 1
ATOM 900 C CA . ASP A 1 106 ? -14.514 12.934 -11.484 1.00 52.19 106 ASP A CA 1
ATOM 901 C C . ASP A 1 106 ? -15.930 12.309 -11.471 1.00 52.19 106 ASP A C 1
ATOM 903 O O . ASP A 1 106 ? -16.671 12.409 -12.451 1.00 52.19 106 ASP A O 1
ATOM 907 N N . SER A 1 107 ? -16.335 11.651 -10.377 1.00 51.94 107 SER A N 1
ATOM 908 C CA . SER A 1 107 ? -17.731 11.255 -10.189 1.00 51.94 107 SER A CA 1
ATOM 909 C C . SER A 1 107 ? -18.566 12.497 -9.846 1.00 51.94 107 SER A C 1
ATOM 911 O O . SER A 1 107 ? -18.387 13.092 -8.789 1.00 51.94 107 SER A O 1
ATOM 913 N N . ASP A 1 108 ? -19.489 12.884 -10.737 1.00 45.34 108 ASP A N 1
ATOM 914 C CA . ASP A 1 108 ? -20.415 14.039 -10.613 1.00 45.34 108 ASP A CA 1
ATOM 915 C C . ASP A 1 108 ? -21.317 14.016 -9.351 1.00 45.34 108 ASP A C 1
ATOM 917 O O . ASP A 1 108 ? -22.196 14.860 -9.180 1.00 45.34 108 ASP A O 1
ATOM 921 N N . TYR A 1 109 ? -21.124 13.043 -8.464 1.00 46.56 109 TYR A N 1
ATOM 922 C CA . TYR A 1 109 ? -21.736 12.963 -7.151 1.00 46.56 109 TYR A CA 1
ATOM 923 C C . TYR A 1 109 ? -20.630 12.636 -6.154 1.00 46.56 109 TYR A C 1
ATOM 925 O O . TYR A 1 109 ? -20.352 11.468 -5.865 1.00 46.56 109 TYR A O 1
ATOM 933 N N . THR A 1 110 ? -19.922 13.666 -5.688 1.00 52.34 110 THR A N 1
ATOM 934 C CA . THR A 1 110 ? -18.835 13.426 -4.746 1.00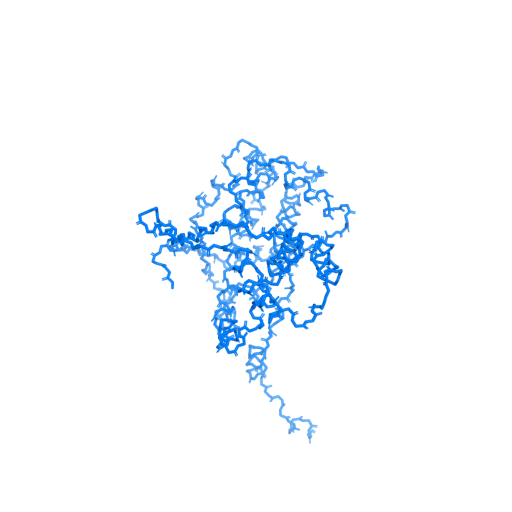 52.34 110 THR A CA 1
ATOM 935 C C . THR A 1 110 ? -19.428 12.918 -3.434 1.00 52.34 110 THR A C 1
ATOM 937 O O . THR A 1 110 ? -20.540 13.275 -3.046 1.00 52.34 110 THR A O 1
ATOM 940 N N . LEU A 1 111 ? -18.677 12.105 -2.692 1.00 45.38 111 LEU A N 1
ATOM 941 C CA . LEU A 1 111 ? -19.072 11.716 -1.335 1.00 45.38 111 LEU A CA 1
ATOM 942 C C . LEU A 1 111 ? -19.318 12.960 -0.448 1.00 45.38 111 LEU A C 1
ATOM 944 O O . LEU A 1 111 ? -20.132 12.929 0.468 1.00 45.38 111 LEU A O 1
ATOM 948 N N . GLY A 1 112 ? -18.648 14.077 -0.761 1.00 48.41 112 GLY A N 1
ATOM 949 C CA . GLY A 1 112 ? -18.895 15.381 -0.149 1.00 48.41 112 GLY A CA 1
ATOM 950 C C . GLY A 1 112 ? -20.275 15.957 -0.470 1.00 48.41 112 GLY A C 1
ATOM 951 O O . GLY A 1 112 ? -20.899 16.501 0.434 1.00 48.41 112 GLY A O 1
ATOM 952 N N . ASP A 1 113 ? -20.771 15.791 -1.697 1.00 52.47 113 ASP A N 1
ATOM 953 C CA . ASP A 1 113 ? -22.129 16.192 -2.088 1.00 52.47 113 ASP A CA 1
ATOM 954 C C . ASP A 1 113 ? -23.176 15.285 -1.422 1.00 52.47 113 ASP A C 1
ATOM 956 O O . ASP A 1 113 ? -24.131 15.781 -0.829 1.00 52.47 113 ASP A O 1
ATOM 960 N N . TYR A 1 114 ? -22.935 13.966 -1.386 1.00 49.62 114 TYR A N 1
ATOM 961 C CA . TYR A 1 114 ? -23.786 13.025 -0.645 1.00 49.62 114 TYR A CA 1
ATOM 962 C C . TYR A 1 114 ? -23.898 13.397 0.835 1.00 49.62 114 TYR A C 1
ATOM 964 O O . TYR A 1 114 ? -24.996 13.436 1.377 1.00 49.62 114 TYR A O 1
ATOM 972 N N . TYR A 1 115 ? -22.782 13.694 1.500 1.00 51.56 115 TYR A N 1
ATOM 973 C CA . TYR A 1 115 ? -22.777 14.071 2.912 1.00 51.56 115 TYR A CA 1
ATOM 974 C C . TYR A 1 115 ? -23.247 15.504 3.178 1.00 51.56 115 TYR A C 1
ATOM 976 O O . TYR A 1 115 ? -23.723 15.783 4.277 1.00 51.56 115 TYR A O 1
ATOM 984 N N . ALA A 1 116 ? -23.134 16.411 2.204 1.00 62.97 116 ALA A N 1
ATOM 985 C CA . ALA A 1 116 ? -23.763 17.726 2.285 1.00 62.97 116 ALA A CA 1
ATOM 986 C C . ALA A 1 116 ? -25.293 17.591 2.316 1.00 62.97 116 ALA A C 1
ATOM 988 O O . ALA A 1 116 ? -25.949 18.274 3.103 1.00 62.97 116 ALA A O 1
ATOM 989 N N . ASP A 1 117 ? -25.830 16.660 1.526 1.00 62.50 117 ASP A N 1
ATOM 990 C CA . ASP A 1 117 ? -27.256 16.332 1.499 1.00 62.50 117 ASP A CA 1
ATOM 991 C C . ASP A 1 117 ? -27.675 15.399 2.657 1.00 62.50 117 ASP A C 1
ATOM 993 O O . ASP A 1 117 ? -28.826 15.430 3.092 1.00 62.50 117 ASP A O 1
ATOM 997 N N . ASN A 1 118 ? -26.744 14.600 3.199 1.00 63.59 118 ASN A N 1
ATOM 998 C CA . ASN A 1 118 ? -26.977 13.589 4.240 1.00 63.59 118 ASN A CA 1
ATOM 999 C C . ASN A 1 118 ? -25.957 13.720 5.393 1.00 63.59 118 ASN A C 1
ATOM 1001 O O . ASN A 1 118 ? -25.113 12.842 5.600 1.00 63.59 118 ASN A O 1
ATOM 1005 N N . PRO A 1 119 ? -26.012 14.808 6.184 1.00 64.56 119 PRO A N 1
ATOM 1006 C CA . PRO A 1 119 ? -25.025 15.067 7.231 1.00 64.56 119 PRO A CA 1
ATOM 1007 C C . PRO A 1 119 ? -25.033 13.996 8.326 1.00 64.56 119 PRO A C 1
ATOM 1009 O O . PRO A 1 119 ? -23.983 13.689 8.882 1.00 64.56 119 PRO A O 1
ATOM 1012 N N . ASN A 1 120 ? -26.183 13.380 8.617 1.00 66.62 120 ASN A N 1
ATOM 1013 C CA . ASN A 1 120 ? -26.261 12.293 9.595 1.00 66.62 120 ASN A CA 1
ATOM 1014 C C . ASN A 1 120 ? -25.418 11.086 9.170 1.00 66.62 120 ASN A C 1
ATOM 1016 O O . ASN A 1 120 ? -24.693 10.548 10.004 1.00 66.62 120 ASN A O 1
ATOM 1020 N N . ASP A 1 121 ? -25.422 10.730 7.887 1.00 64.94 121 ASP A N 1
ATOM 1021 C CA . ASP A 1 121 ? -24.628 9.615 7.364 1.00 64.94 121 ASP A CA 1
ATOM 1022 C C . ASP A 1 121 ? -23.127 9.901 7.480 1.00 64.94 121 ASP A C 1
ATOM 1024 O O . ASP A 1 121 ? -22.362 9.029 7.885 1.00 64.94 121 ASP A O 1
ATOM 1028 N N . TYR A 1 122 ? -22.701 11.154 7.272 1.00 67.19 122 TYR A N 1
ATOM 1029 C CA . TYR A 1 122 ? -21.313 11.567 7.522 1.00 67.19 122 TYR A CA 1
ATOM 1030 C C . TYR A 1 122 ? -20.894 11.308 8.969 1.00 67.19 122 TYR A C 1
ATOM 1032 O O . TYR A 1 122 ? -19.807 10.787 9.238 1.00 67.19 122 TYR A O 1
ATOM 1040 N N . TYR A 1 123 ? -21.751 11.671 9.926 1.00 66.69 123 TYR A N 1
ATOM 1041 C CA . TYR A 1 123 ? -21.469 11.439 11.337 1.00 66.69 123 TYR A CA 1
ATOM 1042 C C . TYR A 1 123 ? -21.452 9.945 11.670 1.00 66.69 123 TYR A C 1
ATOM 1044 O O . TYR A 1 123 ? -20.567 9.514 12.416 1.00 66.69 123 TYR A O 1
ATOM 1052 N N . GLN A 1 124 ? -22.357 9.155 11.087 1.00 67.56 124 GLN A N 1
ATOM 1053 C CA . GLN A 1 124 ? -22.372 7.702 11.259 1.00 67.56 124 GLN A CA 1
ATOM 1054 C C . GLN A 1 124 ? -21.101 7.038 10.715 1.00 67.56 124 GLN A C 1
ATOM 1056 O O . GLN A 1 124 ? -20.498 6.196 11.386 1.00 67.56 124 GLN A O 1
ATOM 1061 N N . ASP A 1 125 ? -20.645 7.452 9.538 1.00 62.94 125 ASP A N 1
ATOM 1062 C CA . ASP A 1 125 ? -19.540 6.790 8.849 1.00 62.94 125 ASP A CA 1
ATOM 1063 C C . ASP A 1 125 ? -18.161 7.251 9.334 1.00 62.94 125 ASP A C 1
ATOM 1065 O O . ASP A 1 125 ? -17.199 6.474 9.311 1.00 62.94 125 ASP A O 1
ATOM 1069 N N . HIS A 1 126 ? -18.044 8.494 9.813 1.00 65.62 126 HIS A N 1
ATOM 1070 C CA . HIS A 1 126 ? -16.746 9.098 10.133 1.00 65.62 126 HIS A CA 1
ATOM 1071 C C . HIS A 1 126 ? -16.551 9.490 11.596 1.00 65.62 126 HIS A C 1
ATOM 1073 O O . HIS A 1 126 ? -15.408 9.584 12.043 1.00 65.62 126 HIS A O 1
ATOM 1079 N N . MET A 1 127 ? -17.626 9.711 12.352 1.00 77.69 127 MET A N 1
ATOM 1080 C CA . MET A 1 127 ? -17.544 10.246 13.718 1.00 77.69 127 MET A CA 1
ATOM 1081 C C . MET A 1 127 ? -18.150 9.319 14.772 1.00 77.69 127 MET A C 1
ATOM 1083 O O . MET A 1 127 ? -17.961 9.564 15.962 1.00 77.69 127 MET A O 1
ATOM 1087 N N . ARG A 1 128 ? -18.838 8.244 14.372 1.00 83.50 128 ARG A N 1
ATOM 1088 C CA . ARG A 1 128 ? -19.573 7.352 15.280 1.00 83.50 128 ARG A CA 1
ATOM 1089 C C . ARG A 1 128 ? -18.713 6.766 16.396 1.00 83.50 128 ARG A C 1
ATOM 1091 O O . ARG A 1 128 ? -19.171 6.721 17.531 1.00 83.50 128 ARG A O 1
ATOM 1098 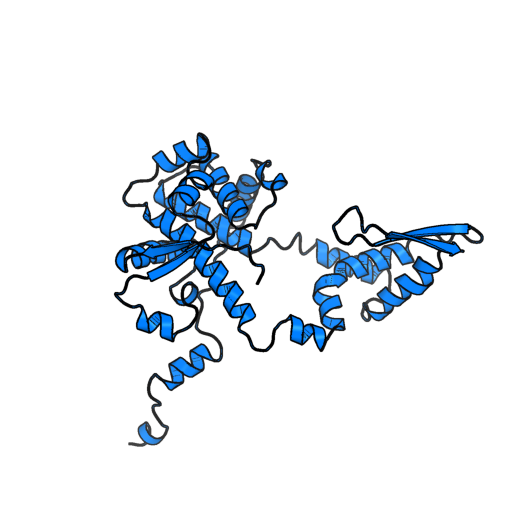N N . GLU A 1 129 ? -17.458 6.396 16.131 1.00 84.00 129 GLU A N 1
ATOM 1099 C CA . GLU A 1 129 ? -16.549 5.918 17.187 1.00 84.00 129 GLU A CA 1
ATOM 1100 C C . GLU A 1 129 ? -16.276 7.005 18.247 1.00 84.00 129 GLU A C 1
ATOM 1102 O O . GLU A 1 129 ? -16.359 6.749 19.449 1.00 84.00 129 GLU A O 1
ATOM 1107 N N . GLU A 1 130 ? -15.989 8.236 17.817 1.00 83.50 130 GLU A N 1
ATOM 1108 C CA . GLU A 1 130 ? -15.734 9.366 18.719 1.00 83.50 130 GLU A CA 1
ATOM 1109 C C . GLU A 1 130 ? -17.005 9.811 19.455 1.00 83.50 130 GLU A C 1
ATOM 1111 O O . GLU A 1 130 ? -16.950 10.161 20.638 1.00 83.50 130 GLU A O 1
ATOM 1116 N N . LEU A 1 131 ? -18.166 9.726 18.800 1.00 88.88 131 LEU A N 1
ATOM 1117 C CA . LEU A 1 131 ? -19.470 9.944 19.425 1.00 88.88 131 LEU A CA 1
ATOM 1118 C C . LEU A 1 131 ? -19.752 8.892 20.503 1.00 88.88 131 LEU A C 1
ATOM 1120 O O . LEU A 1 131 ? -20.139 9.261 21.606 1.00 88.88 131 LEU A O 1
ATOM 1124 N N . LEU A 1 132 ? -19.490 7.606 20.241 1.00 89.31 132 LEU A N 1
ATOM 1125 C CA . LEU A 1 132 ? -19.653 6.523 21.221 1.00 89.31 132 LEU A CA 1
ATOM 1126 C C . LEU A 1 132 ? -18.735 6.716 22.438 1.00 89.31 132 LEU A C 1
ATOM 1128 O O . LEU A 1 132 ? -19.188 6.617 23.579 1.00 89.31 132 LEU A O 1
ATOM 1132 N N . LYS A 1 133 ? -17.460 7.067 22.217 1.00 89.38 133 LYS A N 1
ATOM 1133 C CA . LYS A 1 133 ? -16.516 7.402 23.302 1.00 89.38 133 LYS A CA 1
ATOM 1134 C C . LYS A 1 133 ? -17.004 8.593 24.126 1.00 89.38 133 LYS A C 1
ATOM 1136 O O . LYS A 1 133 ? -16.954 8.552 25.355 1.00 89.38 133 LYS A O 1
ATOM 1141 N N . THR A 1 134 ? -17.487 9.642 23.460 1.00 89.00 134 THR A N 1
ATOM 1142 C CA . THR A 1 134 ? -18.002 10.849 24.122 1.00 89.00 134 THR A CA 1
ATOM 1143 C C . THR A 1 134 ? -19.271 10.543 24.915 1.00 89.00 134 THR A C 1
ATOM 1145 O O . THR A 1 134 ? -19.378 10.952 26.069 1.00 89.00 134 THR A O 1
ATOM 1148 N N . TYR A 1 135 ? -20.191 9.757 24.353 1.00 90.56 135 TYR A N 1
ATOM 1149 C CA . TYR A 1 135 ? -21.404 9.289 25.021 1.00 90.56 135 TYR A CA 1
ATOM 1150 C C . TYR A 1 135 ? -21.078 8.524 26.309 1.00 90.56 135 TYR A C 1
ATOM 1152 O O . TYR A 1 135 ? -21.592 8.861 27.381 1.00 90.56 135 TYR A O 1
ATOM 1160 N N . LEU A 1 136 ? -20.173 7.541 26.229 1.00 90.19 136 LEU A N 1
ATOM 1161 C CA . LEU A 1 136 ? -19.719 6.763 27.385 1.00 90.19 136 LEU A CA 1
ATOM 1162 C C . LEU A 1 136 ? -19.074 7.665 28.436 1.00 90.19 136 LEU A C 1
ATOM 1164 O O . LEU A 1 136 ? -19.438 7.595 29.609 1.00 90.19 136 LEU A O 1
ATOM 1168 N N . PHE A 1 137 ? -18.186 8.568 28.017 1.00 88.38 137 PHE A N 1
ATOM 1169 C CA . PHE A 1 137 ? -17.566 9.543 28.908 1.00 88.38 137 PHE A CA 1
ATOM 1170 C C . PHE A 1 137 ? -18.615 10.394 29.635 1.00 88.38 137 PHE A C 1
ATOM 1172 O O . PHE A 1 137 ? -18.553 10.542 30.858 1.00 88.38 137 PHE A O 1
ATOM 1179 N N . CYS A 1 138 ? -19.618 10.907 28.920 1.00 87.38 138 CYS A N 1
ATOM 1180 C CA . CYS A 1 138 ? -20.698 11.700 29.498 1.00 87.38 138 CYS A CA 1
ATOM 1181 C C . CYS A 1 138 ? -21.549 10.899 30.500 1.00 87.38 138 CYS A C 1
ATOM 1183 O O . CYS A 1 138 ? -21.819 11.407 31.591 1.00 87.38 138 CYS A O 1
ATOM 1185 N N . LYS A 1 139 ? -21.941 9.655 30.179 1.00 86.62 139 LYS A N 1
ATOM 1186 C CA . LYS A 1 139 ? -22.762 8.801 31.064 1.00 86.62 139 LYS A CA 1
ATOM 1187 C C . LYS A 1 139 ? -21.991 8.296 32.291 1.00 86.62 139 LYS A C 1
ATOM 1189 O O . LYS A 1 139 ? -22.564 8.215 33.374 1.00 86.62 139 LYS A O 1
ATOM 1194 N N . GLN A 1 140 ? -20.704 7.981 32.143 1.00 85.50 140 GLN A N 1
ATOM 1195 C CA . GLN A 1 140 ? -19.863 7.416 33.208 1.00 85.50 140 GLN A CA 1
ATOM 1196 C C . GLN A 1 140 ? -19.244 8.484 34.122 1.00 85.50 140 GLN A C 1
ATOM 1198 O O . GLN A 1 140 ? -18.808 8.171 35.231 1.00 85.50 140 GLN A O 1
ATOM 1203 N N . THR A 1 141 ? -19.205 9.752 33.696 1.00 81.19 141 THR A N 1
ATOM 1204 C CA . THR A 1 141 ? -18.661 10.841 34.518 1.00 81.19 141 THR A CA 1
ATOM 1205 C C . THR A 1 141 ? -19.506 11.039 35.791 1.00 81.19 141 THR A C 1
ATOM 1207 O O . THR A 1 141 ? -20.686 11.399 35.694 1.00 81.19 141 THR A O 1
ATOM 1210 N N . PRO A 1 142 ? -18.925 10.898 37.003 1.00 72.50 142 PRO A N 1
ATOM 1211 C CA . PRO A 1 142 ? -19.665 10.990 38.262 1.00 72.50 142 PRO A CA 1
ATOM 1212 C C . PRO A 1 142 ? -20.412 12.317 38.440 1.00 72.50 142 PRO A C 1
ATOM 1214 O O . PRO A 1 142 ? -19.900 13.389 38.097 1.00 72.50 142 PRO A O 1
ATOM 1217 N N . ILE A 1 143 ? -21.607 12.260 39.039 1.00 67.56 143 ILE A N 1
ATOM 1218 C CA . ILE A 1 143 ? -22.336 13.460 39.470 1.00 67.56 143 ILE A CA 1
ATOM 1219 C C . ILE A 1 143 ? -21.551 14.085 40.622 1.00 67.56 143 ILE A C 1
ATOM 1221 O O . ILE A 1 143 ? -21.304 13.439 41.639 1.00 67.56 143 ILE A O 1
ATOM 1225 N N . ARG A 1 144 ? -21.165 15.352 40.473 1.00 66.25 144 ARG A N 1
ATOM 1226 C CA . ARG A 1 144 ? -20.607 16.154 41.564 1.00 66.25 144 ARG A CA 1
ATOM 1227 C C . ARG A 1 144 ? -21.522 17.359 41.773 1.00 66.25 144 ARG A C 1
ATOM 1229 O O . ARG A 1 144 ? -21.279 18.392 41.149 1.00 66.25 144 ARG A O 1
ATOM 1236 N N . PRO A 1 145 ? -22.583 17.215 42.588 1.00 62.59 145 PRO A N 1
ATOM 1237 C CA . PRO A 1 145 ? -23.502 18.311 42.863 1.00 62.59 145 PRO A CA 1
ATOM 1238 C C . PRO A 1 145 ? -22.731 19.489 43.466 1.00 62.59 145 PRO A C 1
ATOM 1240 O O . PRO A 1 145 ? -21.772 19.275 44.211 1.00 62.59 145 PRO A O 1
ATOM 1243 N N . GLN A 1 146 ? -23.147 20.719 43.154 1.00 61.56 146 GLN A N 1
ATOM 1244 C CA . GLN A 1 146 ? -22.655 21.944 43.809 1.00 61.56 146 GLN A CA 1
ATOM 1245 C C . GLN A 1 146 ? -21.159 22.278 43.610 1.00 61.56 146 GLN A C 1
ATOM 1247 O O . GLN A 1 146 ? -20.615 23.117 44.327 1.00 61.56 146 GLN A O 1
ATOM 1252 N N . ARG A 1 147 ? -20.472 21.676 42.626 1.00 63.75 147 ARG A N 1
ATOM 1253 C CA . ARG A 1 147 ? -19.120 22.107 42.227 1.00 63.75 147 ARG A CA 1
ATOM 1254 C C . ARG A 1 147 ? -19.157 23.054 41.028 1.00 63.75 147 ARG A C 1
ATOM 1256 O O . ARG A 1 147 ? -19.674 22.715 39.965 1.00 63.75 147 ARG A O 1
ATOM 1263 N N . THR A 1 148 ? -18.535 24.217 41.194 1.00 63.56 148 THR A N 1
ATOM 1264 C CA . THR A 1 148 ? -18.118 25.113 40.111 1.00 63.56 148 THR A CA 1
ATOM 1265 C C . THR A 1 148 ? -16.909 24.511 39.406 1.00 63.56 148 THR A C 1
ATOM 1267 O O . THR A 1 148 ? -15.799 24.554 39.936 1.00 63.56 148 THR A O 1
ATOM 1270 N N . ASN A 1 149 ? -17.125 23.931 38.228 1.00 70.44 149 ASN A N 1
ATOM 1271 C CA . ASN A 1 149 ? -16.049 23.555 37.317 1.00 70.44 149 ASN A CA 1
ATOM 1272 C C . ASN A 1 149 ? -16.016 24.541 36.146 1.00 70.44 149 ASN A C 1
ATOM 1274 O O . ASN A 1 149 ? -17.008 25.208 35.855 1.00 70.44 149 ASN A O 1
ATOM 1278 N N . GLU A 1 150 ? -14.898 24.585 35.436 1.00 77.56 150 GLU A N 1
ATOM 1279 C CA . GLU A 1 150 ? -14.757 25.318 34.181 1.00 77.56 150 GLU A CA 1
ATOM 1280 C C . GLU A 1 150 ? -14.411 24.334 33.066 1.00 77.56 150 GLU A C 1
ATOM 1282 O O . GLU A 1 150 ? -13.716 23.341 33.294 1.00 77.56 150 GLU A O 1
ATOM 1287 N N . ILE A 1 151 ? -14.901 24.600 31.857 1.00 76.81 151 ILE A N 1
ATOM 1288 C CA . ILE A 1 151 ? -14.454 2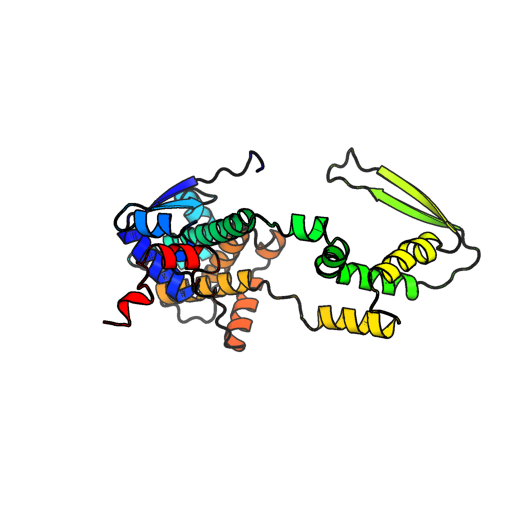3.910 30.649 1.00 76.81 151 ILE A CA 1
ATOM 1289 C C . ILE A 1 151 ? -13.762 24.917 29.737 1.00 76.81 151 ILE A C 1
ATOM 1291 O O . ILE A 1 151 ? -14.266 26.013 29.509 1.00 76.81 151 ILE A O 1
ATOM 1295 N N . ILE A 1 152 ? -12.587 24.556 29.225 1.00 81.00 152 ILE A N 1
ATOM 1296 C CA . ILE A 1 152 ? -11.807 25.418 28.335 1.00 81.00 152 ILE A CA 1
ATOM 1297 C C . ILE A 1 152 ? -11.920 24.862 26.922 1.00 81.00 152 ILE A C 1
ATOM 1299 O O . ILE A 1 152 ? -11.291 23.862 26.577 1.00 81.00 152 ILE A O 1
ATOM 1303 N N . LEU A 1 153 ? -12.704 25.532 26.086 1.00 73.75 153 LEU A N 1
ATOM 1304 C CA . LEU A 1 153 ? -12.793 25.237 24.664 1.00 73.75 153 LEU A CA 1
ATOM 1305 C C . LEU A 1 153 ? -11.640 25.929 23.949 1.00 73.75 153 LEU A C 1
ATOM 1307 O O . LEU A 1 153 ? -11.580 27.153 23.884 1.00 73.75 153 LEU A O 1
ATOM 1311 N N . THR A 1 154 ? -10.710 25.150 23.410 1.00 78.25 154 THR A N 1
ATOM 1312 C CA . THR A 1 154 ? -9.598 25.689 22.624 1.00 78.25 154 THR A CA 1
ATOM 1313 C C . THR A 1 154 ? -9.869 25.455 21.144 1.00 78.25 154 THR A C 1
ATOM 1315 O O . THR A 1 154 ? -9.845 24.316 20.688 1.00 78.25 154 THR A O 1
ATOM 1318 N N . VAL A 1 155 ? -10.058 26.526 20.374 1.00 72.56 155 VAL A N 1
ATOM 1319 C CA . VAL A 1 155 ? -10.114 26.447 18.909 1.00 72.56 155 VAL A CA 1
ATOM 1320 C C . VAL A 1 155 ? -8.694 26.579 18.372 1.00 72.56 155 VAL A C 1
ATOM 1322 O O . VAL A 1 155 ? -8.055 27.624 18.520 1.00 72.56 155 VAL A O 1
ATOM 1325 N N . ASN A 1 156 ? -8.193 25.511 17.751 1.00 67.38 156 ASN A N 1
ATOM 1326 C CA . ASN A 1 156 ? -6.864 25.477 17.156 1.00 67.38 156 ASN A CA 1
ATOM 1327 C C . ASN A 1 156 ? -6.974 25.328 15.633 1.00 67.38 156 ASN A C 1
ATOM 1329 O O . ASN A 1 156 ? -7.262 24.248 15.132 1.00 67.38 156 ASN A O 1
ATOM 1333 N N . LYS A 1 157 ? -6.738 26.418 14.893 1.00 61.94 157 LYS A N 1
ATOM 1334 C CA . LYS A 1 157 ? -6.734 26.425 13.416 1.00 61.94 157 LYS A CA 1
ATOM 1335 C C . LYS A 1 157 ? -5.349 26.120 12.818 1.00 61.94 157 LYS A C 1
ATOM 1337 O O . LYS A 1 157 ? -4.979 26.695 11.803 1.00 61.94 157 LYS A O 1
ATOM 1342 N N . GLY A 1 158 ? -4.541 25.289 13.480 1.00 48.78 158 GLY A N 1
ATOM 1343 C CA . GLY A 1 158 ? -3.236 24.833 12.970 1.00 48.78 158 GLY A CA 1
ATOM 1344 C C . GLY A 1 158 ? -2.084 25.848 13.038 1.00 48.78 158 GLY A C 1
ATOM 1345 O O . GLY A 1 158 ? -0.940 25.482 12.792 1.00 48.78 158 GLY A O 1
ATOM 1346 N N . TYR A 1 159 ? -2.342 27.098 13.433 1.00 51.22 159 TYR A N 1
ATOM 1347 C CA . TYR A 1 159 ? -1.331 28.149 13.574 1.00 51.22 159 TYR A CA 1
ATOM 1348 C C . TYR A 1 159 ? -1.338 28.717 15.005 1.00 51.22 159 TYR A C 1
ATOM 1350 O O . TYR A 1 159 ? -2.383 29.200 15.453 1.00 51.22 159 TYR A O 1
ATOM 1358 N N . PRO A 1 160 ? -0.192 28.751 15.720 1.00 59.12 160 PRO A N 1
ATOM 1359 C CA . PRO A 1 160 ? -0.131 29.145 17.134 1.00 59.12 160 PRO A CA 1
ATOM 1360 C C . PRO A 1 160 ? -0.729 30.526 17.442 1.00 59.12 160 PRO A C 1
ATOM 1362 O O . PRO A 1 160 ? -1.321 30.721 18.500 1.00 59.12 160 PRO A O 1
ATOM 1365 N N . LYS A 1 161 ? -0.627 31.474 16.498 1.00 63.81 161 LYS A N 1
ATOM 1366 C CA . LYS A 1 161 ? -1.156 32.845 16.629 1.00 63.81 161 LYS A CA 1
ATOM 1367 C C . LYS A 1 161 ? -2.688 32.946 16.583 1.00 63.81 161 LYS A C 1
ATOM 1369 O O . LYS A 1 161 ? -3.223 33.983 16.955 1.00 63.81 161 LYS A O 1
ATOM 1374 N N . TYR A 1 162 ? -3.391 31.898 16.152 1.00 59.84 162 TYR A N 1
ATOM 1375 C CA . TYR A 1 162 ? -4.858 31.875 16.054 1.00 59.84 162 TYR A CA 1
ATOM 1376 C C . TYR A 1 162 ? -5.513 30.950 17.082 1.00 59.84 162 TYR A C 1
ATOM 1378 O O . TYR A 1 162 ? -6.709 30.671 16.988 1.00 59.84 162 TYR A O 1
ATOM 1386 N N . ARG A 1 163 ? -4.750 30.488 18.080 1.00 66.19 163 ARG A N 1
ATOM 1387 C CA . ARG A 1 163 ? -5.296 29.744 19.211 1.00 66.19 163 ARG A CA 1
ATOM 1388 C C . ARG A 1 163 ? -6.144 30.688 20.059 1.00 66.19 163 ARG A C 1
ATOM 1390 O O . ARG A 1 163 ? -5.617 31.590 20.705 1.00 66.19 163 ARG A O 1
ATOM 1397 N N . ARG A 1 164 ? -7.459 30.475 20.058 1.00 76.69 164 ARG A N 1
ATOM 1398 C CA . ARG A 1 164 ? -8.380 31.144 20.983 1.00 76.69 164 ARG A CA 1
ATOM 1399 C C . ARG A 1 164 ? -8.916 30.116 21.961 1.00 76.69 164 ARG A C 1
ATOM 1401 O O . ARG A 1 164 ? -9.381 29.056 21.548 1.00 76.69 164 ARG A O 1
ATOM 1408 N N . SER A 1 165 ? -8.840 30.450 23.240 1.00 80.50 165 SER A N 1
ATOM 1409 C CA . SER A 1 165 ? -9.438 29.662 24.308 1.00 80.50 165 SER A CA 1
ATOM 1410 C C . SER A 1 165 ? -10.635 30.419 24.861 1.00 80.50 165 SER A C 1
ATOM 1412 O O . SER A 1 165 ? -10.536 31.609 25.149 1.00 80.50 165 SER A O 1
ATOM 1414 N N . LEU A 1 166 ? -11.757 29.725 24.985 1.00 80.94 166 LEU A N 1
ATOM 1415 C CA . LEU A 1 166 ? -12.966 30.205 25.627 1.00 80.94 166 LEU A CA 1
ATOM 1416 C C . LEU A 1 166 ? -13.181 29.373 26.887 1.00 80.94 166 LEU A C 1
ATOM 1418 O O . LEU A 1 166 ? -13.385 28.163 26.804 1.00 80.94 166 LEU A O 1
ATOM 1422 N N . THR A 1 167 ? -13.122 30.021 28.044 1.00 81.19 167 THR A N 1
ATOM 1423 C CA . THR A 1 167 ? -13.461 29.392 29.319 1.00 81.19 167 THR A CA 1
ATOM 1424 C C . THR A 1 167 ? -14.953 29.560 29.554 1.00 81.19 167 THR A C 1
ATOM 1426 O O . THR A 1 167 ? -15.458 30.681 29.575 1.00 81.19 167 THR A O 1
ATOM 1429 N N . LEU A 1 168 ? -15.661 28.446 29.703 1.00 77.56 168 LEU A N 1
ATOM 1430 C CA . LEU A 1 168 ? -17.083 28.421 30.004 1.00 77.56 168 LEU A CA 1
ATOM 1431 C C . LEU A 1 168 ? -17.295 27.915 31.435 1.00 77.56 168 LEU A C 1
ATOM 1433 O O . LEU A 1 168 ? -16.714 26.888 31.809 1.00 77.56 168 LEU A O 1
ATOM 1437 N N . PRO A 1 169 ? -18.152 28.580 32.228 1.00 77.00 169 PRO A N 1
ATOM 1438 C CA . PRO A 1 169 ? -18.578 28.036 33.507 1.00 77.00 169 PRO A CA 1
ATOM 1439 C C . PRO A 1 169 ? -19.354 26.738 33.262 1.00 77.00 169 PRO A C 1
ATOM 1441 O O . PRO A 1 169 ? -20.283 26.697 32.458 1.00 77.00 169 PRO A O 1
ATOM 1444 N N . ASN A 1 170 ? -18.976 25.669 33.956 1.00 75.25 170 ASN A N 1
ATOM 1445 C CA . ASN A 1 170 ? -19.519 24.321 33.796 1.00 75.25 170 ASN A CA 1
ATOM 1446 C C . ASN A 1 170 ? -20.106 23.814 35.122 1.00 75.25 170 ASN A C 1
ATOM 1448 O O . ASN A 1 170 ? -19.713 22.770 35.649 1.00 75.25 170 ASN A O 1
ATOM 1452 N N . PHE A 1 171 ? -21.031 24.595 35.685 1.00 73.56 171 PHE A N 1
ATOM 1453 C CA . PHE A 1 171 ? -21.784 24.224 36.883 1.00 73.56 171 PHE A CA 1
ATOM 1454 C C . PHE A 1 171 ? -22.433 22.853 36.710 1.00 73.56 171 PHE A C 1
ATOM 1456 O O . PHE A 1 171 ? -23.048 22.585 35.680 1.00 73.56 171 PHE A O 1
ATOM 1463 N N . GLU A 1 172 ? -22.244 21.979 37.701 1.00 70.00 172 GLU A N 1
ATOM 1464 C CA . GLU A 1 172 ? -22.814 20.621 37.728 1.00 70.00 172 GLU A CA 1
ATOM 1465 C C . GLU A 1 172 ? -22.514 19.774 36.478 1.00 70.00 172 GLU A C 1
ATOM 1467 O O . GLU A 1 172 ? -23.197 18.791 36.193 1.00 70.00 172 GLU A O 1
ATOM 1472 N N . ASN A 1 173 ? -21.454 20.122 35.741 1.00 76.69 173 ASN A N 1
ATOM 1473 C CA . ASN A 1 173 ? -21.098 19.513 34.463 1.00 76.69 173 ASN A CA 1
ATOM 1474 C C . ASN A 1 173 ? -22.188 19.654 33.374 1.00 76.69 173 ASN A C 1
ATOM 1476 O O . ASN A 1 173 ? -22.345 18.748 32.550 1.00 76.69 173 ASN A O 1
ATOM 1480 N N . TRP A 1 174 ? -22.933 20.767 33.340 1.00 77.75 174 TRP A N 1
ATOM 1481 C CA . TRP A 1 174 ? -24.019 20.991 32.373 1.00 77.75 174 TRP A CA 1
ATOM 1482 C C . TRP A 1 174 ? -23.580 20.874 30.905 1.00 77.75 174 TRP A C 1
ATOM 1484 O O . TRP A 1 174 ? -24.350 20.384 30.086 1.00 77.75 174 TRP A O 1
ATOM 1494 N N . VAL A 1 175 ? -22.348 21.261 30.550 1.00 80.12 175 VAL A N 1
ATOM 1495 C CA . VAL A 1 175 ? -21.859 21.148 29.162 1.00 80.12 175 VAL A CA 1
ATOM 1496 C C . VAL A 1 175 ? -21.750 19.682 28.748 1.00 80.12 175 VAL A C 1
ATOM 1498 O O . VAL A 1 175 ? -22.104 19.317 27.631 1.00 80.12 175 VAL A O 1
ATOM 1501 N N . LEU A 1 176 ? -21.297 18.827 29.668 1.00 78.50 176 LEU A N 1
ATOM 1502 C CA . LEU A 1 176 ? -21.176 17.387 29.439 1.00 78.50 176 LEU A CA 1
ATOM 1503 C C . LEU A 1 176 ? -22.545 16.708 29.398 1.00 78.50 176 LEU A C 1
ATOM 1505 O O . LEU A 1 176 ? -22.768 15.839 28.565 1.00 78.50 176 LEU A O 1
ATOM 1509 N N . ARG A 1 177 ? -23.445 17.089 30.309 1.00 74.94 177 ARG A N 1
ATOM 1510 C CA . ARG A 1 177 ? -24.721 16.391 30.545 1.00 74.94 177 ARG A CA 1
ATOM 1511 C C . ARG A 1 177 ? -25.885 16.914 29.718 1.00 74.94 177 ARG A C 1
ATOM 1513 O O . ARG A 1 177 ? -26.794 16.155 29.425 1.00 74.94 177 ARG A O 1
ATOM 1520 N N . GLY A 1 178 ? -25.871 18.199 29.399 1.00 77.62 178 GLY A N 1
ATOM 1521 C CA . GLY A 1 178 ? -26.838 18.836 28.522 1.00 77.62 178 GLY A CA 1
ATOM 1522 C C . GLY A 1 178 ? -26.327 18.773 27.096 1.00 77.62 178 GLY A C 1
ATOM 1523 O O . GLY A 1 178 ? -26.711 17.894 26.341 1.00 77.62 178 GLY A O 1
ATOM 1524 N N . ALA A 1 179 ? -25.402 19.666 26.748 1.00 82.00 179 ALA A N 1
ATOM 1525 C CA . ALA A 1 179 ? -25.022 19.878 25.354 1.00 82.00 179 ALA A CA 1
ATOM 1526 C C . ALA A 1 179 ? -24.384 18.644 24.688 1.00 82.00 179 ALA A C 1
ATOM 1528 O O . ALA A 1 179 ? -24.855 18.208 23.642 1.00 82.00 179 ALA A O 1
ATOM 1529 N N . LEU A 1 180 ? -23.328 18.072 25.277 1.00 85.25 180 LEU A N 1
ATOM 1530 C CA . LEU A 1 180 ? -22.590 16.969 24.647 1.00 85.25 180 LEU A CA 1
ATOM 1531 C C . LEU A 1 180 ? -23.370 15.656 24.662 1.00 85.25 180 LEU A C 1
ATOM 1533 O O . LEU A 1 180 ? -23.412 14.970 23.644 1.00 85.25 180 LEU A O 1
ATOM 1537 N N . LEU A 1 181 ? -24.005 15.315 25.785 1.00 87.50 181 LEU A N 1
ATOM 1538 C CA . LEU A 1 181 ? -24.799 14.095 25.876 1.00 87.50 181 LEU A CA 1
ATOM 1539 C C . LEU A 1 181 ? -26.006 14.135 24.934 1.00 87.50 181 LEU A C 1
ATOM 1541 O O . LEU A 1 181 ? -26.208 13.177 24.199 1.00 87.50 181 LEU A O 1
ATOM 1545 N N . GLN A 1 182 ? -26.749 15.246 24.898 1.00 86.12 182 GLN A N 1
ATOM 1546 C CA . GLN A 1 182 ? -27.891 15.398 23.996 1.00 86.12 182 GLN A CA 1
ATOM 1547 C C . GLN A 1 182 ? -27.458 15.351 22.527 1.00 86.12 182 GLN A C 1
ATOM 1549 O O . GLN A 1 182 ? -28.134 14.737 21.708 1.00 86.12 182 GLN A O 1
ATOM 1554 N N . TYR A 1 183 ? -26.309 15.952 22.201 1.00 86.38 183 TYR A N 1
ATOM 1555 C CA . TYR A 1 183 ? -25.729 15.857 20.864 1.00 86.38 183 TYR A CA 1
ATOM 1556 C C . TYR A 1 183 ? -25.364 14.410 20.504 1.00 86.38 183 TYR A C 1
ATOM 1558 O O . TYR A 1 183 ? -25.628 13.973 19.390 1.00 86.38 183 TYR A O 1
ATOM 1566 N N . CYS A 1 184 ? -24.800 13.639 21.437 1.00 87.56 184 CYS A N 1
ATOM 1567 C CA . CYS A 1 184 ? -24.532 12.221 21.199 1.00 87.56 184 CYS A CA 1
ATOM 1568 C C . CYS A 1 184 ? -25.834 11.428 21.015 1.00 87.56 184 CYS A C 1
ATOM 1570 O O . CYS A 1 184 ? -25.933 10.654 20.072 1.00 87.56 184 CYS A O 1
ATOM 1572 N N . GLU A 1 185 ? -26.837 11.643 21.870 1.00 87.62 185 GLU A N 1
ATOM 1573 C CA . GLU A 1 185 ? -28.133 10.948 21.810 1.00 87.62 185 GLU A CA 1
ATOM 1574 C C . GLU A 1 185 ? -28.898 11.248 20.511 1.00 87.62 185 GLU A C 1
ATOM 1576 O O . GLU A 1 185 ? -29.557 10.361 19.980 1.00 87.62 185 GLU A O 1
ATOM 1581 N N . SER A 1 186 ? -28.765 12.454 19.948 1.00 84.56 186 SER A N 1
ATOM 1582 C CA . SER A 1 186 ? -29.401 12.796 18.669 1.00 84.56 186 SER A CA 1
ATOM 1583 C C . SER A 1 186 ? -28.703 12.203 17.440 1.00 84.56 186 SER A C 1
ATOM 1585 O O . SER A 1 186 ? -29.301 12.181 16.375 1.00 84.56 186 SER A O 1
ATOM 1587 N N . HIS A 1 187 ? -27.438 11.781 17.551 1.00 84.12 187 HIS A N 1
ATOM 1588 C CA . HIS A 1 187 ? -26.666 11.209 16.432 1.00 84.12 187 HIS A CA 1
ATOM 1589 C C . HIS A 1 187 ? -26.417 9.699 16.592 1.00 84.12 187 HIS A C 1
ATOM 1591 O O . HIS A 1 187 ? -25.993 9.036 15.649 1.00 84.12 187 HIS A O 1
ATOM 1597 N N . LEU A 1 188 ? -26.687 9.135 17.769 1.00 85.38 188 LEU A N 1
ATOM 1598 C CA . LEU A 1 188 ? -26.618 7.705 18.073 1.00 85.38 188 LEU A CA 1
ATOM 1599 C C . LEU A 1 188 ? -28.028 7.169 18.348 1.00 85.38 188 LEU A C 1
ATOM 1601 O O . LEU A 1 188 ? -28.295 6.625 19.417 1.00 85.38 188 LEU A O 1
ATOM 1605 N N . GLU A 1 189 ? -28.937 7.354 17.390 1.00 82.94 189 GLU A N 1
ATOM 1606 C CA . GLU A 1 189 ? -30.363 7.021 17.541 1.00 82.94 189 GLU A CA 1
ATOM 1607 C C . GLU A 1 189 ? -30.617 5.545 17.885 1.00 82.94 189 GLU A C 1
ATOM 1609 O O . GLU A 1 189 ? -31.633 5.224 18.491 1.00 82.94 189 GLU A O 1
ATOM 1614 N N . ASP A 1 190 ? -29.692 4.654 17.527 1.00 83.50 190 ASP A N 1
ATOM 1615 C CA . ASP A 1 190 ? -29.750 3.213 17.778 1.00 83.50 190 ASP A CA 1
ATOM 1616 C C . ASP A 1 190 ? -29.101 2.776 19.106 1.00 83.50 190 ASP A C 1
ATOM 1618 O O . ASP A 1 190 ? -29.046 1.583 19.402 1.00 83.50 190 ASP A O 1
ATOM 1622 N N . ILE A 1 191 ? -28.585 3.718 19.902 1.00 87.94 191 ILE A N 1
ATOM 1623 C CA . ILE A 1 191 ? -27.924 3.454 21.183 1.00 87.94 191 ILE A CA 1
ATOM 1624 C C . ILE A 1 191 ? -28.783 4.001 22.321 1.00 87.94 191 ILE A C 1
ATOM 1626 O O . ILE A 1 191 ? -28.908 5.212 22.510 1.00 87.94 191 ILE A O 1
ATOM 1630 N N . HIS A 1 192 ? -29.334 3.108 23.140 1.00 88.25 192 HIS A N 1
ATOM 1631 C CA . HIS A 1 192 ? -30.244 3.476 24.227 1.00 88.25 192 HIS A CA 1
ATOM 1632 C C . HIS A 1 192 ? -29.656 3.230 25.619 1.00 88.25 192 HIS A C 1
ATOM 1634 O O . HIS A 1 192 ? -30.229 3.658 26.623 1.00 88.25 192 HIS A O 1
ATOM 1640 N N . SER A 1 193 ? -28.498 2.575 25.698 1.00 90.31 193 SER A N 1
ATOM 1641 C CA . SER A 1 193 ? -27.859 2.205 26.959 1.00 90.31 193 SER A CA 1
ATOM 1642 C C . SER A 1 193 ? -26.332 2.295 26.909 1.00 90.31 193 SER A C 1
ATOM 1644 O O . SER A 1 193 ? -25.710 2.326 25.845 1.00 90.31 193 SER A O 1
ATOM 1646 N N . VAL A 1 194 ? -25.712 2.330 28.094 1.00 90.62 194 VAL A N 1
ATOM 1647 C CA . VAL A 1 194 ? -24.246 2.305 28.241 1.00 90.62 194 VAL A CA 1
ATOM 1648 C C . VAL A 1 194 ? -23.694 0.967 27.754 1.00 90.62 194 VAL A C 1
ATOM 1650 O O . VAL A 1 194 ? -22.636 0.927 27.136 1.00 90.62 194 VAL A O 1
ATOM 1653 N N . GLU A 1 195 ? -24.425 -0.118 27.989 1.00 91.12 195 GLU A N 1
ATOM 1654 C CA . GLU A 1 195 ? -24.075 -1.471 27.576 1.00 91.12 195 GLU A CA 1
ATOM 1655 C C . GLU A 1 195 ? -24.099 -1.619 26.049 1.00 91.12 195 GLU A C 1
ATOM 1657 O O . GLU A 1 195 ? -23.168 -2.183 25.475 1.00 91.12 195 GLU A O 1
ATOM 1662 N N . GLU A 1 196 ? -25.117 -1.076 25.373 1.00 90.56 196 GLU A N 1
ATOM 1663 C CA . GLU A 1 196 ? -25.175 -1.040 23.905 1.00 90.56 196 GLU A CA 1
ATOM 1664 C C . GLU A 1 196 ? -24.070 -0.167 23.318 1.00 90.56 196 GLU A C 1
ATOM 1666 O O . GLU A 1 196 ? -23.418 -0.582 22.361 1.00 90.56 196 GLU A O 1
ATOM 1671 N N . ALA A 1 197 ? -23.809 1.001 23.915 1.00 89.38 197 ALA A N 1
ATOM 1672 C CA . ALA A 1 197 ? -22.719 1.875 23.495 1.00 89.38 197 ALA A CA 1
ATOM 1673 C C . ALA A 1 197 ? -21.358 1.179 23.627 1.00 89.38 197 ALA A C 1
ATOM 1675 O O . ALA A 1 197 ? -20.538 1.240 22.710 1.00 89.38 197 ALA A O 1
ATOM 1676 N N . GLN A 1 198 ? -21.131 0.484 24.747 1.00 88.38 198 GLN A N 1
ATOM 1677 C CA . GLN A 1 198 ? -19.904 -0.266 24.985 1.00 88.38 198 GLN A CA 1
ATOM 1678 C C . GLN A 1 198 ? -19.778 -1.424 23.999 1.00 88.38 198 GLN A C 1
ATOM 1680 O O . GLN A 1 198 ? -18.741 -1.556 23.368 1.00 88.38 198 GLN A O 1
ATOM 1685 N N . LYS A 1 199 ? -20.844 -2.197 23.772 1.00 89.19 199 LYS A N 1
ATOM 1686 C CA . LYS A 1 199 ? -20.853 -3.291 22.791 1.00 89.19 199 LYS A CA 1
ATOM 1687 C C . LYS A 1 199 ? -20.616 -2.797 21.360 1.00 89.19 199 LYS A C 1
ATOM 1689 O O . LYS A 1 199 ? -19.905 -3.447 20.597 1.00 89.19 199 LYS A O 1
ATOM 1694 N N . ALA A 1 200 ? -21.203 -1.664 20.980 1.00 84.69 200 ALA A N 1
ATOM 1695 C CA . ALA A 1 200 ? -20.992 -1.054 19.671 1.00 84.69 200 ALA A CA 1
ATOM 1696 C C . ALA A 1 200 ? -19.543 -0.571 19.512 1.00 84.69 200 ALA A C 1
ATOM 1698 O O . ALA A 1 200 ? -18.930 -0.811 18.473 1.00 84.69 200 ALA A O 1
ATOM 1699 N N . LEU A 1 201 ? -18.975 0.054 20.547 1.00 84.56 201 LEU A N 1
ATOM 1700 C CA . LEU A 1 201 ? -17.576 0.479 20.566 1.00 84.56 201 LEU A CA 1
ATOM 1701 C C . LEU A 1 201 ? -16.616 -0.719 20.545 1.00 84.56 201 LEU A C 1
ATOM 1703 O O . LEU A 1 201 ? -15.647 -0.724 19.788 1.00 84.56 201 LEU A O 1
ATOM 1707 N N . ASP A 1 202 ? -16.926 -1.767 21.300 1.00 82.62 202 ASP A N 1
ATOM 1708 C CA . ASP A 1 202 ? -16.180 -3.018 21.286 1.00 82.62 202 ASP A CA 1
ATOM 1709 C C . ASP A 1 202 ? -16.238 -3.644 19.890 1.00 82.62 202 ASP A C 1
ATOM 1711 O O . ASP A 1 202 ? -15.211 -4.087 19.404 1.00 82.62 202 ASP A O 1
ATOM 1715 N N . ALA A 1 203 ? -17.361 -3.578 19.166 1.00 78.19 203 ALA A N 1
ATOM 1716 C CA . ALA A 1 203 ? -17.440 -4.036 17.775 1.00 78.19 203 ALA A CA 1
ATOM 1717 C C . ALA A 1 203 ? -16.557 -3.216 16.805 1.00 78.19 203 ALA A C 1
ATOM 1719 O O . ALA A 1 203 ? -16.059 -3.763 15.814 1.00 78.19 203 ALA A O 1
ATOM 1720 N N . TYR A 1 204 ? -16.317 -1.925 17.079 1.00 65.38 204 TYR A N 1
ATOM 1721 C CA . TYR A 1 204 ? -15.303 -1.132 16.366 1.00 65.38 204 TYR A CA 1
ATOM 1722 C C . TYR A 1 204 ? -13.880 -1.620 16.665 1.00 65.38 204 TYR A C 1
ATOM 1724 O O . TYR A 1 204 ? -13.019 -1.573 15.787 1.00 65.38 204 TYR A O 1
ATOM 1732 N N . HIS A 1 205 ? -13.624 -2.107 17.881 1.00 62.38 205 HIS A N 1
ATOM 1733 C CA . HIS A 1 205 ? -12.303 -2.572 18.319 1.00 62.38 205 HIS A CA 1
ATOM 1734 C C . HIS A 1 205 ? -12.058 -4.071 18.050 1.00 62.38 205 HIS A C 1
ATOM 1736 O O . HIS A 1 205 ? -10.912 -4.461 17.830 1.00 62.38 205 HIS A O 1
ATOM 1742 N N . GLU A 1 206 ? -13.107 -4.897 17.978 1.00 53.03 206 GLU A N 1
ATOM 1743 C CA . GLU A 1 206 ? -13.112 -6.315 17.580 1.00 53.03 206 GLU A CA 1
ATOM 1744 C C . GLU A 1 206 ? -12.911 -6.475 16.074 1.00 53.03 206 GLU A C 1
ATOM 1746 O O . GLU A 1 206 ? -12.220 -7.395 15.628 1.00 53.03 206 GLU A O 1
ATOM 1751 N N . LYS A 1 207 ? -13.402 -5.514 15.278 1.00 46.97 207 LYS A N 1
ATOM 1752 C CA . LYS A 1 207 ? -12.889 -5.243 13.928 1.00 46.97 207 LYS A CA 1
ATOM 1753 C C . LYS A 1 207 ? -11.502 -4.605 14.058 1.00 46.97 207 LYS A C 1
ATOM 1755 O O . LYS A 1 207 ? -11.302 -3.463 13.654 1.00 46.97 207 LYS A O 1
ATOM 1760 N N . GLY A 1 208 ? -10.569 -5.325 14.693 1.00 40.75 208 GLY A N 1
ATOM 1761 C CA . GLY A 1 208 ? -9.255 -4.830 15.095 1.00 40.75 208 GLY A CA 1
ATOM 1762 C C . GLY A 1 208 ? -8.640 -3.984 14.001 1.00 40.75 208 GLY A C 1
ATOM 1763 O O . GLY A 1 208 ? -8.724 -4.419 12.857 1.00 40.75 208 GLY A O 1
ATOM 1764 N N . ARG A 1 209 ? -8.114 -2.793 14.370 1.00 37.44 209 ARG A N 1
ATOM 1765 C CA . ARG A 1 209 ? -7.574 -1.733 13.485 1.00 37.44 209 ARG A CA 1
ATOM 1766 C C . ARG A 1 209 ? -7.737 -2.147 12.035 1.00 37.44 209 ARG A C 1
ATOM 1768 O O . ARG A 1 209 ? -6.866 -2.906 11.607 1.00 37.44 209 ARG A O 1
ATOM 1775 N N . LYS A 1 210 ? -8.823 -1.746 11.344 1.00 40.84 210 LYS A N 1
ATOM 1776 C CA . LYS A 1 210 ? -9.007 -2.033 9.907 1.00 40.84 210 LYS A CA 1
ATOM 1777 C C . LYS A 1 210 ? -7.629 -1.929 9.275 1.00 40.84 210 LYS A C 1
ATOM 1779 O O . LYS A 1 210 ? -7.071 -0.832 9.216 1.00 40.84 210 LYS A O 1
ATOM 1784 N N . ALA A 1 211 ? -7.020 -3.080 8.982 1.00 49.25 211 ALA A N 1
ATOM 1785 C CA . ALA A 1 211 ? -5.710 -3.079 8.378 1.00 49.25 211 ALA A CA 1
ATOM 1786 C C . ALA A 1 211 ? -5.964 -2.317 7.096 1.00 49.25 211 ALA A C 1
ATOM 1788 O O . ALA A 1 211 ? -6.915 -2.663 6.393 1.00 49.25 211 ALA A O 1
ATOM 1789 N N . ASP A 1 212 ? -5.262 -1.206 6.890 1.00 64.31 212 ASP A N 1
ATOM 1790 C CA . ASP A 1 212 ? -5.457 -0.444 5.673 1.00 64.31 212 ASP A CA 1
ATOM 1791 C C . ASP A 1 212 ? -5.163 -1.421 4.535 1.00 64.31 212 ASP A C 1
ATOM 1793 O O . ASP A 1 212 ? -4.011 -1.798 4.300 1.00 64.31 212 ASP A O 1
ATOM 1797 N N . GLU A 1 213 ? -6.230 -1.932 3.916 1.00 76.00 213 GLU A N 1
ATOM 1798 C CA . GLU A 1 213 ? -6.133 -3.044 2.983 1.00 76.00 213 GLU A CA 1
ATOM 1799 C C . GLU A 1 213 ? -5.230 -2.640 1.826 1.00 76.00 213 GLU A C 1
ATOM 1801 O O . GLU A 1 213 ? -4.540 -3.478 1.256 1.00 76.00 213 GLU A O 1
ATOM 1806 N N . LYS A 1 214 ? -5.176 -1.339 1.524 1.00 84.62 214 LYS A N 1
ATOM 1807 C CA . LYS A 1 214 ? -4.277 -0.751 0.545 1.00 84.62 214 LYS A CA 1
ATOM 1808 C C . LYS A 1 214 ? -2.820 -0.888 0.975 1.00 84.62 214 LYS A C 1
ATOM 1810 O O . LYS A 1 214 ? -2.014 -1.348 0.171 1.00 84.62 214 LYS A O 1
ATOM 1815 N N . ILE A 1 215 ? -2.481 -0.564 2.225 1.00 88.50 215 ILE A N 1
ATOM 1816 C CA . ILE A 1 215 ? -1.125 -0.765 2.766 1.00 88.50 215 ILE A CA 1
ATOM 1817 C C . ILE A 1 215 ? -0.736 -2.238 2.677 1.00 88.50 215 ILE A C 1
ATOM 1819 O O . ILE A 1 215 ? 0.348 -2.550 2.192 1.00 88.50 215 ILE A O 1
ATOM 1823 N N . ASP A 1 216 ? -1.617 -3.150 3.082 1.00 90.81 216 ASP A N 1
ATOM 1824 C CA . ASP A 1 216 ? -1.317 -4.582 3.053 1.00 90.81 216 ASP A CA 1
ATOM 1825 C C . ASP A 1 216 ? -1.136 -5.105 1.615 1.00 90.81 216 ASP A C 1
ATOM 1827 O O . ASP A 1 216 ? -0.204 -5.872 1.363 1.00 90.81 216 ASP A O 1
ATOM 1831 N N . ARG A 1 217 ? -1.941 -4.635 0.647 1.00 92.00 217 ARG A N 1
ATOM 1832 C CA . ARG A 1 217 ? -1.767 -4.925 -0.794 1.00 92.00 217 ARG A CA 1
ATOM 1833 C C . ARG A 1 217 ? -0.422 -4.410 -1.317 1.00 92.00 217 ARG A C 1
ATOM 1835 O O . ARG A 1 217 ? 0.267 -5.130 -2.036 1.00 92.00 217 ARG A O 1
ATOM 1842 N N . ILE A 1 218 ? -0.018 -3.194 -0.937 1.00 94.75 218 ILE A N 1
ATOM 1843 C CA . ILE A 1 218 ? 1.267 -2.605 -1.345 1.00 94.75 218 ILE A CA 1
ATOM 1844 C C . ILE A 1 218 ? 2.446 -3.349 -0.712 1.00 94.75 218 ILE A C 1
ATOM 1846 O O . ILE A 1 218 ? 3.405 -3.670 -1.418 1.00 94.75 218 ILE A O 1
ATOM 1850 N N . ILE A 1 219 ? 2.380 -3.673 0.585 1.00 94.88 219 ILE A N 1
ATOM 1851 C CA . ILE A 1 219 ? 3.405 -4.475 1.268 1.00 94.88 219 ILE A CA 1
ATOM 1852 C C . ILE A 1 219 ? 3.524 -5.833 0.586 1.00 94.88 219 ILE A C 1
ATOM 1854 O O . ILE A 1 219 ? 4.631 -6.230 0.233 1.00 94.88 219 ILE A O 1
ATOM 1858 N N . TYR A 1 220 ? 2.410 -6.541 0.390 1.00 94.69 220 TYR A N 1
ATOM 1859 C CA . TYR A 1 220 ? 2.415 -7.886 -0.180 1.00 94.69 220 TYR A CA 1
ATOM 1860 C C . TYR A 1 220 ? 2.922 -7.905 -1.626 1.00 94.69 220 TYR A C 1
ATOM 1862 O O . TYR A 1 220 ? 3.804 -8.707 -1.948 1.00 94.69 220 TYR A O 1
ATOM 1870 N N . GLY A 1 221 ? 2.428 -7.001 -2.478 1.00 95.94 221 GLY A N 1
ATOM 1871 C CA . GLY A 1 221 ? 2.869 -6.890 -3.868 1.00 95.94 221 GLY A CA 1
ATOM 1872 C C . GLY A 1 221 ? 4.358 -6.565 -3.972 1.00 95.94 221 GLY A C 1
ATOM 1873 O O . GLY A 1 221 ? 5.093 -7.256 -4.672 1.00 95.94 221 GLY A O 1
ATOM 1874 N N . THR A 1 222 ? 4.842 -5.600 -3.184 1.00 96.94 222 THR A N 1
ATOM 1875 C CA . THR A 1 222 ? 6.267 -5.224 -3.178 1.00 96.94 222 THR A CA 1
ATOM 1876 C C . THR A 1 222 ? 7.137 -6.352 -2.629 1.00 96.94 222 THR A C 1
ATOM 1878 O O . THR A 1 222 ? 8.153 -6.701 -3.221 1.00 96.94 222 THR A O 1
ATOM 1881 N N . TYR A 1 223 ? 6.725 -6.976 -1.525 1.00 96.25 223 TYR A N 1
ATOM 1882 C CA . TYR A 1 223 ? 7.444 -8.087 -0.907 1.00 96.25 223 TYR A CA 1
ATOM 1883 C C . TYR A 1 223 ? 7.605 -9.275 -1.860 1.00 96.25 223 TYR A C 1
ATOM 1885 O O . TYR A 1 223 ? 8.713 -9.779 -2.033 1.00 96.25 223 TYR A O 1
ATOM 1893 N N . THR A 1 224 ? 6.512 -9.722 -2.481 1.00 95.38 224 THR A N 1
ATOM 1894 C CA . THR A 1 224 ? 6.534 -10.878 -3.388 1.00 95.38 224 THR A CA 1
ATOM 1895 C C . THR A 1 224 ? 7.306 -10.577 -4.667 1.00 95.38 224 THR A C 1
ATOM 1897 O O . THR A 1 224 ? 8.147 -11.380 -5.060 1.00 95.38 224 THR A O 1
ATOM 1900 N N . MET A 1 225 ? 7.108 -9.392 -5.254 1.00 97.06 225 MET A N 1
ATOM 1901 C CA . MET A 1 225 ? 7.825 -8.950 -6.450 1.00 97.06 225 MET A CA 1
ATOM 1902 C C . MET A 1 225 ? 9.342 -8.958 -6.255 1.00 97.06 225 MET A C 1
ATOM 1904 O O . MET A 1 225 ? 10.069 -9.550 -7.048 1.00 97.06 225 MET A O 1
ATOM 1908 N N . PHE A 1 226 ? 9.821 -8.318 -5.188 1.00 96.31 226 PHE A N 1
ATOM 1909 C CA . PHE A 1 226 ? 11.253 -8.208 -4.927 1.00 96.31 226 PHE A CA 1
ATOM 1910 C C . PHE A 1 226 ? 11.882 -9.545 -4.540 1.00 96.31 226 PHE A C 1
ATOM 1912 O O . PHE A 1 226 ? 13.020 -9.810 -4.919 1.00 96.31 226 PHE A O 1
ATOM 1919 N N . LYS A 1 227 ? 11.156 -10.405 -3.818 1.00 95.06 227 LYS A N 1
ATOM 1920 C CA . LYS A 1 227 ? 11.644 -11.750 -3.504 1.00 95.06 227 LYS A CA 1
ATOM 1921 C C . LYS A 1 227 ? 11.798 -12.623 -4.735 1.00 95.06 227 LYS A C 1
ATOM 1923 O O . LYS A 1 227 ? 12.817 -13.299 -4.843 1.00 95.06 227 LYS A O 1
ATOM 1928 N N . ASP A 1 228 ? 10.814 -12.603 -5.629 1.00 94.94 228 ASP A N 1
ATOM 1929 C CA . ASP A 1 228 ? 10.875 -13.346 -6.886 1.00 94.94 228 ASP A CA 1
ATOM 1930 C C . ASP A 1 228 ? 12.042 -12.827 -7.744 1.00 94.94 228 ASP A C 1
ATOM 1932 O O . ASP A 1 228 ? 12.871 -13.623 -8.184 1.00 94.94 228 ASP A O 1
ATOM 1936 N N . ALA A 1 229 ? 12.170 -11.502 -7.894 1.00 94.44 229 ALA A N 1
ATOM 1937 C CA . ALA A 1 229 ? 13.234 -10.869 -8.678 1.00 94.44 229 ALA A CA 1
ATOM 1938 C C . ALA A 1 229 ? 14.644 -11.151 -8.122 1.00 94.44 229 ALA A C 1
ATOM 1940 O O . ALA A 1 229 ? 15.558 -11.491 -8.870 1.00 94.44 229 ALA A O 1
ATOM 1941 N N . ALA A 1 230 ? 14.825 -11.067 -6.800 1.00 93.12 230 ALA A N 1
ATOM 1942 C CA . ALA A 1 230 ? 16.098 -11.360 -6.135 1.00 93.12 230 ALA A CA 1
ATOM 1943 C C . ALA A 1 230 ? 16.346 -12.866 -5.913 1.00 93.12 230 ALA A C 1
ATOM 1945 O O . ALA A 1 230 ? 17.401 -13.243 -5.400 1.00 93.12 230 ALA A O 1
ATOM 1946 N N . LYS A 1 231 ? 15.367 -13.731 -6.227 1.00 92.19 231 LYS A N 1
ATOM 1947 C CA . LYS A 1 231 ? 15.349 -15.161 -5.861 1.00 92.19 231 LYS A CA 1
ATOM 1948 C C . LYS A 1 231 ? 15.644 -15.387 -4.367 1.00 92.19 231 LYS A C 1
ATOM 1950 O O . LYS A 1 231 ? 16.338 -16.330 -3.983 1.00 92.19 231 LYS A O 1
ATOM 1955 N N . ASP A 1 232 ? 15.130 -14.504 -3.508 1.00 90.06 232 ASP A N 1
ATOM 1956 C CA . ASP A 1 232 ? 15.429 -14.500 -2.074 1.00 90.06 232 ASP A CA 1
ATOM 1957 C C . ASP A 1 232 ? 14.631 -15.584 -1.336 1.00 90.06 232 ASP A C 1
ATOM 1959 O O . ASP A 1 232 ? 13.405 -15.525 -1.214 1.00 90.06 232 ASP A O 1
ATOM 1963 N N . THR A 1 233 ? 15.333 -16.566 -0.778 1.00 87.25 233 THR A N 1
ATOM 1964 C CA . THR A 1 233 ? 14.727 -17.684 -0.042 1.00 87.25 233 THR A CA 1
ATOM 1965 C C . THR A 1 233 ? 14.414 -17.351 1.419 1.00 87.25 233 THR A C 1
ATOM 1967 O O . THR A 1 233 ? 13.682 -18.092 2.079 1.00 87.25 233 THR A O 1
ATOM 1970 N N . ARG A 1 234 ? 14.912 -16.228 1.956 1.00 86.06 234 ARG A N 1
ATOM 1971 C CA . ARG A 1 234 ? 14.691 -15.843 3.361 1.00 86.06 234 ARG A CA 1
ATOM 1972 C C . ARG A 1 234 ? 13.243 -15.437 3.595 1.00 86.06 234 ARG A C 1
ATOM 1974 O O . ARG A 1 234 ? 12.628 -14.769 2.767 1.00 86.06 234 ARG A O 1
ATOM 1981 N N . ALA A 1 235 ? 12.700 -15.755 4.770 1.00 80.06 235 ALA A N 1
ATOM 1982 C CA . ALA A 1 235 ? 11.345 -15.338 5.144 1.00 80.06 235 ALA A CA 1
ATOM 1983 C C . ALA A 1 235 ? 11.185 -13.804 5.127 1.00 80.06 235 ALA A C 1
ATOM 1985 O O . ALA A 1 235 ? 10.214 -13.288 4.582 1.00 80.06 235 ALA A O 1
ATOM 1986 N N . THR A 1 236 ? 12.162 -13.072 5.663 1.00 83.00 236 THR A N 1
ATOM 1987 C CA . THR A 1 236 ? 12.227 -11.603 5.637 1.00 83.00 236 THR A CA 1
ATOM 1988 C C . THR A 1 236 ? 13.685 -11.162 5.552 1.00 83.00 236 THR A C 1
ATOM 1990 O O . THR A 1 236 ? 14.534 -11.777 6.199 1.00 83.00 236 THR A O 1
ATOM 1993 N N . SER A 1 237 ? 13.975 -10.082 4.828 1.00 87.88 237 SER A N 1
ATOM 1994 C CA . SER A 1 237 ? 15.298 -9.450 4.803 1.00 87.88 237 SER A CA 1
ATOM 1995 C C . SER A 1 237 ? 15.191 -7.993 5.262 1.00 87.88 237 SER A C 1
ATOM 1997 O O . SER A 1 237 ? 14.213 -7.309 4.960 1.00 87.88 237 SER A O 1
ATOM 1999 N N . THR A 1 238 ? 16.191 -7.503 5.999 1.00 90.50 238 THR A N 1
ATOM 2000 C CA . THR A 1 238 ? 16.198 -6.115 6.495 1.00 90.50 238 THR A CA 1
ATOM 2001 C C . THR A 1 238 ? 16.171 -5.104 5.348 1.00 90.50 238 THR A C 1
ATOM 2003 O O . THR A 1 238 ? 15.446 -4.118 5.424 1.00 90.50 238 THR A O 1
ATOM 2006 N N . GLY A 1 239 ? 16.909 -5.373 4.265 1.00 92.12 239 GLY A N 1
ATOM 2007 C CA . GLY A 1 239 ? 16.935 -4.513 3.080 1.00 92.12 239 GLY A CA 1
ATOM 2008 C C . GLY A 1 239 ? 15.581 -4.426 2.375 1.00 92.12 239 GLY A C 1
ATOM 2009 O O . GLY A 1 239 ? 15.127 -3.324 2.084 1.00 92.12 239 GLY A O 1
ATOM 2010 N N . LEU A 1 240 ? 14.883 -5.555 2.195 1.00 94.12 240 LEU A N 1
ATOM 2011 C CA . LEU A 1 240 ? 13.540 -5.562 1.609 1.00 94.12 240 LEU A CA 1
ATOM 2012 C C . LEU A 1 240 ? 12.526 -4.841 2.499 1.00 94.12 240 LEU A C 1
ATOM 2014 O O . LEU A 1 240 ? 11.744 -4.031 2.011 1.00 94.12 240 LEU A O 1
ATOM 2018 N N . CYS A 1 241 ? 12.557 -5.096 3.810 1.00 94.00 241 CYS A N 1
ATOM 2019 C CA . CYS A 1 241 ? 11.697 -4.379 4.748 1.00 94.00 241 CYS A CA 1
ATOM 2020 C C . CYS A 1 241 ? 11.932 -2.866 4.664 1.00 94.00 241 CYS A C 1
ATOM 2022 O O . CYS A 1 241 ? 10.966 -2.113 4.656 1.00 94.00 241 CYS A O 1
ATOM 2024 N N . ARG A 1 242 ? 13.191 -2.425 4.537 1.00 93.31 242 ARG A N 1
ATOM 2025 C CA . ARG A 1 242 ? 13.531 -1.006 4.398 1.00 93.31 242 ARG A CA 1
ATOM 2026 C C . ARG A 1 242 ? 13.014 -0.405 3.090 1.00 93.31 242 ARG A C 1
ATOM 2028 O O . ARG A 1 242 ? 12.418 0.663 3.141 1.00 93.31 242 ARG A O 1
ATOM 2035 N N . ILE A 1 243 ? 13.159 -1.103 1.961 1.00 95.06 243 ILE A N 1
ATOM 2036 C CA . ILE A 1 243 ? 12.599 -0.679 0.664 1.00 95.06 243 ILE A CA 1
ATOM 2037 C C . ILE A 1 243 ? 11.080 -0.486 0.768 1.00 95.06 243 ILE A C 1
ATOM 2039 O O . ILE A 1 243 ? 10.559 0.550 0.361 1.00 95.06 243 ILE A O 1
ATOM 2043 N N . ILE A 1 244 ? 10.372 -1.445 1.374 1.00 95.31 244 ILE A N 1
ATOM 2044 C CA . ILE A 1 244 ? 8.919 -1.363 1.576 1.00 95.31 244 ILE A CA 1
ATOM 2045 C C . ILE A 1 244 ? 8.560 -0.185 2.491 1.00 95.31 244 ILE A C 1
ATOM 2047 O O . ILE A 1 244 ? 7.659 0.582 2.161 1.00 95.31 244 ILE A O 1
ATOM 2051 N N . THR A 1 245 ? 9.269 -0.003 3.610 1.00 93.88 245 THR A N 1
ATOM 2052 C CA . THR A 1 245 ? 9.068 1.142 4.511 1.00 93.88 245 THR A CA 1
ATOM 2053 C C . THR A 1 245 ? 9.253 2.467 3.769 1.00 93.88 245 THR A C 1
ATOM 2055 O O . THR A 1 245 ? 8.391 3.339 3.849 1.00 93.88 245 THR A O 1
ATOM 2058 N N . ASN A 1 246 ? 10.341 2.613 3.009 1.00 93.62 246 ASN A N 1
ATOM 2059 C CA . ASN A 1 246 ? 10.623 3.828 2.248 1.00 93.62 246 ASN A CA 1
ATOM 2060 C C . ASN A 1 246 ? 9.539 4.100 1.204 1.00 93.62 246 ASN A C 1
ATOM 2062 O O . ASN A 1 246 ? 9.125 5.245 1.038 1.00 93.62 246 ASN A O 1
ATOM 2066 N N . TYR A 1 247 ? 9.061 3.057 0.522 1.00 95.25 247 TYR A N 1
ATOM 2067 C CA . TYR A 1 247 ? 8.015 3.188 -0.484 1.00 95.25 247 TYR A CA 1
ATOM 2068 C C . TYR A 1 247 ? 6.673 3.601 0.130 1.00 95.25 247 TYR A C 1
ATOM 2070 O O . TYR A 1 247 ? 6.026 4.518 -0.366 1.00 95.25 247 TYR A O 1
ATOM 2078 N N . LEU A 1 248 ? 6.277 3.006 1.258 1.00 92.69 248 LEU A N 1
ATOM 2079 C CA . LEU A 1 248 ? 5.065 3.413 1.976 1.00 92.69 248 LEU A CA 1
ATOM 2080 C C . LEU A 1 248 ? 5.156 4.851 2.495 1.00 92.69 248 LEU A C 1
ATOM 2082 O O . LEU A 1 248 ? 4.176 5.593 2.422 1.00 92.69 248 LEU A O 1
ATOM 2086 N N . PHE A 1 249 ? 6.323 5.257 3.001 1.00 90.31 249 PHE A N 1
ATOM 2087 C CA . PHE A 1 249 ? 6.551 6.630 3.448 1.00 90.31 249 PHE A CA 1
ATOM 2088 C C . PHE A 1 249 ? 6.477 7.613 2.276 1.00 90.31 249 PHE A C 1
ATOM 2090 O O . PHE A 1 249 ? 5.807 8.638 2.366 1.00 90.31 249 PHE A O 1
ATOM 2097 N N . TYR A 1 250 ? 7.095 7.261 1.147 1.00 89.88 250 TYR A N 1
ATOM 2098 C CA . TYR A 1 250 ? 7.021 8.014 -0.103 1.00 89.88 250 TYR A CA 1
ATOM 2099 C C . TYR A 1 250 ? 5.580 8.201 -0.600 1.00 89.88 250 TYR A C 1
ATOM 2101 O O . TYR A 1 250 ? 5.206 9.297 -1.014 1.00 89.88 250 TYR A O 1
ATOM 2109 N N . LEU A 1 251 ? 4.753 7.156 -0.509 1.00 88.12 251 LEU A N 1
ATOM 2110 C CA . LEU A 1 251 ? 3.334 7.209 -0.871 1.00 88.12 251 LEU A CA 1
ATOM 2111 C C . LEU A 1 251 ? 2.466 7.979 0.142 1.00 88.12 251 LEU A C 1
ATOM 2113 O O . LEU A 1 251 ? 1.280 8.178 -0.118 1.00 88.12 251 LEU A O 1
ATOM 2117 N N . GLY A 1 252 ? 3.024 8.402 1.283 1.00 85.88 252 GLY A N 1
ATOM 2118 C CA . GLY A 1 252 ? 2.288 9.065 2.363 1.00 85.88 252 GLY A CA 1
ATOM 2119 C C . GLY A 1 252 ? 1.378 8.126 3.160 1.00 85.88 252 GLY A C 1
ATOM 2120 O O . GLY A 1 252 ? 0.439 8.588 3.799 1.00 85.88 252 GLY A O 1
ATOM 2121 N N . MET A 1 253 ? 1.630 6.814 3.110 1.00 84.19 253 MET A N 1
ATOM 2122 C CA . MET A 1 253 ? 0.805 5.787 3.761 1.00 84.19 253 MET A CA 1
ATOM 2123 C C . MET A 1 253 ? 1.239 5.465 5.194 1.00 84.19 253 MET A C 1
ATOM 2125 O O . MET A 1 253 ? 0.485 4.848 5.939 1.00 84.19 253 MET A O 1
ATOM 2129 N N . ILE A 1 254 ? 2.456 5.853 5.581 1.00 82.38 254 ILE A N 1
ATOM 2130 C CA . ILE A 1 254 ? 2.961 5.721 6.952 1.00 82.38 254 ILE A CA 1
ATOM 2131 C C . ILE A 1 254 ? 3.632 7.019 7.395 1.00 82.38 254 ILE A C 1
ATOM 2133 O O . ILE A 1 254 ? 4.166 7.778 6.585 1.00 82.38 254 ILE A O 1
ATOM 2137 N N . SER A 1 255 ? 3.619 7.268 8.699 1.00 80.75 255 SER A N 1
ATOM 2138 C CA . SER A 1 255 ? 4.234 8.444 9.311 1.00 80.75 255 SER A CA 1
ATOM 2139 C C . SER A 1 255 ? 5.742 8.278 9.530 1.00 80.75 255 SER A C 1
ATOM 2141 O O . SER A 1 255 ? 6.273 7.169 9.581 1.00 80.75 255 SER A O 1
ATOM 2143 N N . LYS A 1 256 ? 6.446 9.394 9.761 1.00 76.06 256 LYS A N 1
ATOM 2144 C CA . LYS A 1 256 ? 7.878 9.388 10.120 1.00 76.06 256 LYS A CA 1
ATOM 2145 C C . LYS A 1 256 ? 8.199 8.529 11.356 1.00 76.06 256 LYS A C 1
ATOM 2147 O O . LYS A 1 256 ? 9.260 7.928 11.412 1.00 76.06 256 LYS A O 1
ATOM 2152 N N . TYR A 1 257 ? 7.272 8.439 12.314 1.00 74.38 257 TYR A N 1
ATOM 2153 C CA . TYR A 1 257 ? 7.442 7.643 13.534 1.00 74.38 257 TYR A CA 1
ATOM 2154 C C . TYR A 1 257 ? 7.368 6.138 13.250 1.00 74.38 257 TYR A C 1
ATOM 2156 O O . TYR A 1 257 ? 8.030 5.337 13.902 1.00 74.38 257 TYR A O 1
ATOM 2164 N N . GLU A 1 258 ? 6.578 5.741 12.254 1.00 75.62 258 GLU A N 1
ATOM 2165 C CA . GLU A 1 258 ? 6.475 4.345 11.829 1.00 75.62 258 GLU A CA 1
ATOM 2166 C C . GLU A 1 258 ? 7.698 3.895 11.025 1.00 75.62 258 GLU A C 1
ATOM 2168 O O . GLU A 1 258 ? 8.074 2.727 11.100 1.00 75.62 258 GLU A O 1
ATOM 2173 N N . VAL A 1 259 ? 8.356 4.817 10.314 1.00 74.44 259 VAL A N 1
ATOM 2174 C CA . VAL A 1 259 ? 9.608 4.551 9.581 1.00 74.44 259 VAL A CA 1
ATOM 2175 C C . VAL A 1 259 ? 10.753 4.155 10.519 1.00 74.44 259 VAL A C 1
ATOM 2177 O O . VAL A 1 259 ? 11.594 3.329 10.155 1.00 74.44 259 VAL A O 1
ATOM 2180 N N . GLU A 1 260 ? 10.774 4.708 11.733 1.00 76.19 260 GLU A N 1
ATOM 2181 C CA . GLU A 1 260 ? 11.773 4.399 12.765 1.00 76.19 260 GLU A CA 1
ATOM 2182 C C . GLU A 1 260 ? 11.580 2.995 13.367 1.00 76.19 260 GLU A C 1
ATOM 2184 O O . GLU A 1 260 ? 12.518 2.418 13.919 1.00 76.19 260 GLU A O 1
ATOM 2189 N N . ASN A 1 261 ? 10.393 2.394 13.220 1.00 80.88 261 ASN A N 1
ATOM 2190 C CA . ASN A 1 261 ? 10.128 1.040 13.692 1.00 80.88 261 ASN A CA 1
ATOM 2191 C C . ASN A 1 261 ? 10.541 -0.009 12.650 1.00 80.88 261 ASN A C 1
ATOM 2193 O O . ASN A 1 261 ? 9.750 -0.472 11.825 1.00 80.88 261 ASN A O 1
ATOM 2197 N N . GLU A 1 262 ? 11.788 -0.458 12.752 1.00 71.19 262 GLU A N 1
ATOM 2198 C CA . GLU A 1 262 ? 12.389 -1.434 11.834 1.00 71.19 262 GLU A CA 1
ATOM 2199 C C . GLU A 1 262 ? 11.683 -2.802 11.817 1.00 71.19 262 GLU A C 1
ATOM 2201 O O . GLU A 1 262 ? 11.823 -3.568 10.860 1.00 71.19 262 GLU A O 1
ATOM 2206 N N . GLN A 1 263 ? 10.908 -3.124 12.858 1.00 82.12 263 GLN A N 1
ATOM 2207 C CA . GLN A 1 263 ? 10.200 -4.399 12.967 1.00 82.12 263 GLN A CA 1
ATOM 2208 C C . GLN A 1 263 ? 8.764 -4.348 12.444 1.00 82.12 263 GLN A C 1
ATOM 2210 O O . GLN A 1 263 ? 8.174 -5.410 12.231 1.00 82.12 263 GLN A O 1
ATOM 2215 N N . LEU A 1 264 ? 8.207 -3.158 12.195 1.00 85.94 264 LEU A N 1
ATOM 2216 C CA . LEU A 1 264 ? 6.809 -2.982 11.793 1.00 85.94 264 LEU A CA 1
ATOM 2217 C C . LEU A 1 264 ? 6.474 -3.804 10.541 1.00 85.94 264 LEU A C 1
ATOM 2219 O O . LEU A 1 264 ? 5.569 -4.641 10.555 1.00 85.94 264 LEU A O 1
ATOM 2223 N N . ILE A 1 265 ? 7.241 -3.605 9.467 1.00 90.94 265 ILE A N 1
ATOM 2224 C CA . ILE A 1 265 ? 7.017 -4.278 8.183 1.00 90.94 265 ILE A CA 1
ATOM 2225 C C . ILE A 1 265 ? 7.328 -5.773 8.278 1.00 90.94 265 ILE A C 1
ATOM 2227 O O . ILE A 1 265 ? 6.551 -6.594 7.793 1.00 90.94 265 ILE A O 1
ATOM 2231 N N . ALA A 1 266 ? 8.405 -6.151 8.972 1.00 90.88 266 ALA A N 1
ATOM 2232 C CA . ALA A 1 266 ? 8.748 -7.557 9.177 1.00 90.88 266 ALA A CA 1
ATOM 2233 C C . ALA A 1 266 ? 7.637 -8.316 9.927 1.00 90.88 266 ALA A C 1
ATOM 2235 O O . ALA A 1 266 ? 7.308 -9.448 9.567 1.00 90.88 266 ALA A O 1
ATOM 2236 N N . GLY A 1 267 ? 7.038 -7.692 10.947 1.00 89.38 267 GLY A N 1
ATOM 2237 C CA . GLY A 1 267 ? 5.904 -8.233 11.693 1.00 89.38 267 GLY A CA 1
ATOM 2238 C C . GLY A 1 267 ? 4.660 -8.399 10.822 1.00 89.38 267 GLY A C 1
ATOM 2239 O O . GLY A 1 267 ? 4.068 -9.480 10.812 1.00 89.38 267 GLY A O 1
ATOM 2240 N N . ARG A 1 268 ? 4.309 -7.374 10.030 1.00 90.06 268 ARG A N 1
ATOM 2241 C CA . ARG A 1 268 ? 3.173 -7.432 9.092 1.00 90.06 268 ARG A CA 1
ATOM 2242 C C . ARG A 1 268 ? 3.347 -8.522 8.035 1.00 90.06 268 ARG A C 1
ATOM 2244 O O . ARG A 1 268 ? 2.429 -9.311 7.831 1.00 90.06 268 ARG A O 1
ATOM 2251 N N . ILE A 1 269 ? 4.530 -8.633 7.426 1.00 91.38 269 ILE A N 1
ATOM 2252 C CA . ILE A 1 269 ? 4.838 -9.694 6.453 1.00 91.38 269 ILE A CA 1
ATOM 2253 C C . ILE A 1 269 ? 4.664 -11.074 7.093 1.00 91.38 269 ILE A C 1
ATOM 2255 O O . ILE A 1 269 ? 3.938 -11.911 6.560 1.00 91.38 269 ILE A O 1
ATOM 2259 N N . LYS A 1 270 ? 5.282 -11.317 8.258 1.00 90.75 270 LYS A N 1
ATOM 2260 C CA . LYS A 1 270 ? 5.165 -12.605 8.965 1.00 90.75 270 LYS A CA 1
ATOM 2261 C C . LYS A 1 270 ? 3.713 -12.947 9.285 1.00 90.75 270 LYS A C 1
ATOM 2263 O O . LYS A 1 270 ? 3.312 -14.097 9.126 1.00 90.75 270 LYS A O 1
ATOM 2268 N N . TYR A 1 271 ? 2.932 -11.958 9.716 1.00 88.50 271 TYR A N 1
ATOM 2269 C CA . TYR A 1 271 ? 1.512 -12.135 9.986 1.00 88.50 271 TYR A CA 1
ATOM 2270 C C . TYR A 1 271 ? 0.734 -12.508 8.716 1.00 88.50 271 TYR A C 1
ATOM 2272 O O . TYR A 1 271 ? 0.031 -13.516 8.727 1.00 88.50 271 TYR A O 1
ATOM 2280 N N . MET A 1 272 ? 0.904 -11.774 7.610 1.00 88.88 272 MET A N 1
ATOM 2281 C CA . MET A 1 272 ? 0.225 -12.073 6.340 1.00 88.88 272 MET A CA 1
ATOM 2282 C C . MET A 1 272 ? 0.560 -13.473 5.819 1.00 88.88 272 MET A C 1
ATOM 2284 O O . MET A 1 272 ? -0.348 -14.220 5.458 1.00 88.88 272 MET A O 1
ATOM 2288 N N . LEU A 1 273 ? 1.841 -13.856 5.856 1.00 87.62 273 LEU A N 1
ATOM 2289 C CA . LEU A 1 273 ? 2.288 -15.189 5.446 1.00 87.62 273 LEU A CA 1
ATOM 2290 C C . LEU A 1 273 ? 1.695 -16.287 6.332 1.00 87.62 273 LEU A C 1
ATOM 2292 O O . LEU A 1 273 ? 1.215 -17.292 5.815 1.00 87.62 273 LEU A O 1
ATOM 2296 N N . LYS A 1 274 ? 1.670 -16.087 7.657 1.00 88.88 274 LYS A N 1
ATOM 2297 C CA . LYS A 1 274 ? 1.068 -17.042 8.602 1.00 88.88 274 LYS A CA 1
ATOM 2298 C C . LYS A 1 274 ? -0.431 -17.231 8.355 1.00 88.88 274 LYS A C 1
ATOM 2300 O O . LYS A 1 274 ? -0.938 -18.329 8.539 1.00 88.88 274 LYS A O 1
ATOM 2305 N N . GLN A 1 275 ? -1.128 -16.170 7.961 1.00 85.44 275 GLN A N 1
ATOM 2306 C CA . GLN A 1 275 ? -2.560 -16.203 7.656 1.00 85.44 275 GLN A CA 1
ATOM 2307 C C . GLN A 1 275 ? -2.865 -16.701 6.232 1.00 85.44 275 GLN A C 1
ATOM 2309 O O . GLN A 1 275 ? -4.031 -16.772 5.861 1.00 85.44 275 GLN A O 1
ATOM 2314 N N . GLY A 1 276 ? -1.848 -16.990 5.409 1.00 83.12 276 GLY A N 1
ATOM 2315 C CA . GLY A 1 276 ? -2.040 -17.347 4.001 1.00 83.12 276 GLY A CA 1
ATOM 2316 C C . GLY A 1 276 ? -2.676 -16.231 3.163 1.00 83.12 276 GLY A C 1
ATOM 2317 O O . GLY A 1 276 ? -3.205 -16.498 2.086 1.00 83.12 276 GLY A O 1
ATOM 2318 N N . LYS A 1 277 ? -2.651 -14.980 3.646 1.00 81.56 277 LYS A N 1
ATOM 2319 C CA . LYS A 1 277 ? -3.268 -13.842 2.960 1.00 81.56 277 LYS A CA 1
ATOM 2320 C C . LYS A 1 277 ? -2.432 -13.450 1.745 1.00 81.56 277 LYS A C 1
ATOM 2322 O O . LYS A 1 277 ? -1.215 -13.297 1.843 1.00 81.56 277 LYS A O 1
ATOM 2327 N N . GLN A 1 278 ? -3.108 -13.227 0.621 1.00 87.19 278 GLN A N 1
ATOM 2328 C CA . GLN A 1 278 ? -2.513 -12.715 -0.614 1.00 87.19 278 GLN A CA 1
ATOM 2329 C C . GLN A 1 278 ? -3.266 -11.459 -1.068 1.00 87.19 278 GLN A C 1
ATOM 2331 O O . GLN A 1 278 ? -3.959 -11.495 -2.086 1.00 87.19 278 GLN A O 1
ATOM 2336 N N . PRO A 1 279 ? -3.227 -10.373 -0.275 1.00 86.75 279 PRO A N 1
ATOM 2337 C CA . PRO A 1 279 ? -3.996 -9.178 -0.580 1.00 86.75 279 PRO A CA 1
ATOM 2338 C C . PRO A 1 279 ? -3.509 -8.584 -1.903 1.00 86.75 279 PRO A C 1
ATOM 2340 O O . PRO A 1 279 ? -2.322 -8.316 -2.08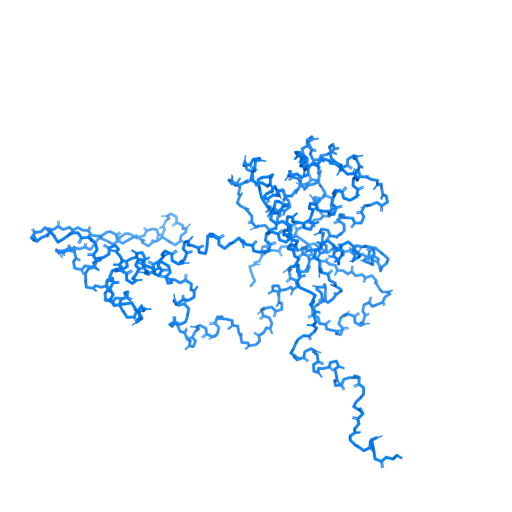4 1.00 86.75 279 PRO A O 1
ATOM 2343 N N . ARG A 1 280 ? -4.442 -8.383 -2.831 1.00 84.69 280 ARG A N 1
ATOM 2344 C CA . ARG A 1 280 ? -4.209 -7.753 -4.132 1.00 84.69 280 ARG A CA 1
ATOM 2345 C C . ARG A 1 280 ? -5.288 -6.714 -4.391 1.00 84.69 280 ARG A C 1
ATOM 2347 O O . ARG A 1 280 ? -6.361 -6.757 -3.791 1.00 84.69 280 ARG A O 1
ATOM 2354 N N . PHE A 1 281 ? -4.987 -5.767 -5.263 1.00 84.75 281 PHE A N 1
ATOM 2355 C CA . PHE A 1 281 ? -5.998 -4.926 -5.878 1.00 84.75 281 PHE A CA 1
ATOM 2356 C C . PHE A 1 281 ? -6.911 -5.799 -6.741 1.00 84.75 281 PHE A C 1
ATOM 2358 O O . PHE A 1 281 ? -6.476 -6.793 -7.329 1.00 84.75 281 PHE A O 1
ATOM 2365 N N . THR A 1 282 ? -8.198 -5.474 -6.732 1.00 77.31 282 THR A N 1
ATOM 2366 C CA . THR A 1 282 ? -9.203 -6.206 -7.500 1.00 77.31 282 THR A CA 1
ATOM 2367 C C . THR A 1 282 ? -8.990 -5.914 -8.978 1.00 77.31 282 THR A C 1
ATOM 2369 O O . THR A 1 282 ? -8.746 -4.770 -9.326 1.00 77.31 282 THR A O 1
ATOM 2372 N N . LEU A 1 283 ? -9.105 -6.909 -9.858 1.00 62.59 283 LEU A N 1
ATOM 2373 C CA . LEU A 1 283 ? -9.080 -6.639 -11.299 1.00 62.59 283 LEU A CA 1
ATOM 2374 C C . LEU A 1 283 ? -10.157 -5.610 -11.629 1.00 62.59 283 LEU A C 1
ATOM 2376 O O . LEU A 1 283 ? -11.326 -5.795 -11.269 1.00 62.59 283 LEU A O 1
ATOM 2380 N N . ARG A 1 284 ? -9.760 -4.524 -12.289 1.00 62.69 284 ARG A N 1
ATOM 2381 C CA . ARG A 1 284 ? -10.698 -3.459 -12.598 1.00 62.69 284 ARG A CA 1
ATOM 2382 C C . ARG A 1 284 ? -11.430 -3.820 -13.881 1.00 62.69 284 ARG A C 1
ATOM 2384 O O . ARG A 1 284 ? -10.999 -3.495 -14.980 1.00 62.69 284 ARG A O 1
ATOM 2391 N N . ILE A 1 285 ? -12.558 -4.507 -13.722 1.00 52.62 285 ILE A N 1
ATOM 2392 C CA . ILE A 1 285 ? -13.562 -4.612 -14.780 1.00 52.62 285 ILE A CA 1
ATOM 2393 C C . ILE A 1 285 ? -14.159 -3.211 -14.919 1.00 52.62 285 ILE A C 1
ATOM 2395 O O . ILE A 1 285 ? -14.600 -2.646 -13.916 1.00 52.62 285 ILE A O 1
ATOM 2399 N N . LEU A 1 286 ? -14.128 -2.642 -16.129 1.00 52.09 286 LEU A N 1
ATOM 2400 C CA . LEU A 1 286 ? -14.814 -1.387 -16.452 1.00 52.09 286 LEU A CA 1
ATOM 2401 C C . LEU A 1 286 ? -16.207 -1.423 -15.807 1.00 52.09 286 LEU A C 1
ATOM 2403 O O . LEU A 1 286 ? -16.971 -2.360 -16.040 1.00 52.09 286 LEU A O 1
ATOM 2407 N N . SER A 1 287 ? -16.520 -0.463 -14.940 1.00 41.34 287 SER A N 1
ATOM 2408 C CA . SER A 1 287 ? -17.792 -0.430 -14.220 1.00 41.34 287 SER A CA 1
ATOM 2409 C C . SER A 1 287 ? -18.540 0.864 -14.525 1.00 41.34 287 SER A C 1
ATOM 2411 O O . SER A 1 287 ? -17.953 1.919 -14.759 1.00 41.34 287 SER A O 1
ATOM 2413 N N . GLY A 1 288 ? -19.869 0.767 -14.580 1.00 51.75 288 GLY A N 1
ATOM 2414 C CA . GLY A 1 288 ? -20.748 1.907 -14.833 1.00 51.75 288 GLY A CA 1
ATOM 2415 C C . GLY A 1 288 ? -20.701 2.426 -16.274 1.00 51.75 288 GLY A C 1
ATOM 2416 O O . GLY A 1 288 ? -20.755 1.659 -17.236 1.00 51.75 288 GLY A O 1
ATOM 2417 N N . LYS A 1 289 ? -20.652 3.755 -16.414 1.00 47.97 289 LYS A N 1
ATOM 2418 C CA . LYS A 1 289 ? -20.777 4.483 -17.690 1.00 47.97 289 LYS A CA 1
ATOM 2419 C C . LYS A 1 289 ? -19.685 4.098 -18.700 1.00 47.97 289 LYS A C 1
ATOM 2421 O O . LYS A 1 289 ? -19.968 4.048 -19.889 1.00 47.97 289 LYS A O 1
ATOM 2426 N N . GLU A 1 290 ? -18.487 3.740 -18.227 1.00 49.44 290 GLU A N 1
ATOM 2427 C CA . GLU A 1 290 ? -17.352 3.315 -19.063 1.00 49.44 290 GLU A CA 1
ATOM 2428 C C . GLU A 1 290 ? -17.611 1.973 -19.769 1.00 49.44 290 GLU A C 1
ATOM 2430 O O . GLU A 1 290 ? -17.351 1.848 -20.963 1.00 49.44 290 GLU A O 1
ATOM 2435 N N . ALA A 1 291 ? -18.199 0.995 -19.068 1.00 47.78 291 ALA A N 1
ATOM 2436 C CA . ALA A 1 291 ? -18.629 -0.264 -19.680 1.00 47.78 291 ALA A CA 1
ATOM 2437 C C . ALA A 1 291 ? -19.804 -0.051 -20.642 1.00 47.78 291 ALA A C 1
ATOM 2439 O O . ALA A 1 291 ? -19.863 -0.686 -21.690 1.00 47.78 291 ALA A O 1
ATOM 2440 N N . LEU A 1 292 ? -20.722 0.864 -20.310 1.00 41.78 292 LEU A N 1
ATOM 2441 C CA . LEU A 1 292 ? -21.867 1.202 -21.158 1.00 41.78 292 LEU A CA 1
ATOM 2442 C C . LEU A 1 292 ? -21.445 1.918 -22.452 1.00 41.78 292 LEU A C 1
ATOM 2444 O O . LEU A 1 292 ? -22.025 1.666 -23.504 1.00 41.78 292 LEU A O 1
ATOM 2448 N N . GLU A 1 293 ? -20.436 2.789 -22.394 1.00 51.00 293 GLU A N 1
ATOM 2449 C CA . GLU A 1 293 ? -19.892 3.495 -23.557 1.00 51.00 293 GLU A CA 1
ATOM 2450 C C . GLU A 1 293 ? -19.078 2.566 -24.467 1.00 51.00 293 GLU A C 1
ATOM 2452 O O . GLU A 1 293 ? -19.251 2.616 -25.685 1.00 51.00 293 GLU A O 1
ATOM 2457 N N . GLU A 1 294 ? -18.256 1.679 -23.903 1.00 46.34 294 GLU A N 1
ATOM 2458 C CA . GLU A 1 294 ? -17.553 0.613 -24.639 1.00 46.34 294 GLU A CA 1
ATOM 2459 C C . GLU A 1 294 ? -18.533 -0.380 -25.294 1.00 46.34 294 GLU A C 1
ATOM 2461 O O . GLU A 1 294 ? -18.398 -0.703 -26.478 1.00 46.34 294 GLU A O 1
ATOM 2466 N N . LEU A 1 295 ? -19.591 -0.790 -24.580 1.00 37.69 295 LEU A N 1
ATOM 2467 C CA . LEU A 1 295 ? -20.693 -1.597 -25.130 1.00 37.69 295 LEU A CA 1
ATOM 2468 C C . LEU A 1 295 ? -21.525 -0.843 -26.179 1.00 37.69 295 LEU A C 1
ATOM 2470 O O . LEU A 1 295 ? -22.161 -1.468 -27.019 1.00 37.69 295 LEU A O 1
ATOM 2474 N N . SER A 1 296 ? -21.551 0.492 -26.143 1.00 40.88 296 SER A N 1
ATOM 2475 C CA . SER A 1 296 ? -22.244 1.299 -27.156 1.00 40.88 296 SER A CA 1
ATOM 2476 C C . SER A 1 296 ? -21.412 1.520 -28.427 1.00 40.88 296 SER A C 1
ATOM 2478 O O . SER A 1 296 ? -21.983 1.768 -29.491 1.00 40.88 296 SER A O 1
ATOM 2480 N N . LYS A 1 297 ? -20.076 1.433 -28.317 1.00 45.44 297 LYS A N 1
ATOM 2481 C CA . LYS A 1 297 ? -19.097 1.605 -29.407 1.00 45.44 297 LYS A CA 1
ATOM 2482 C C . LYS A 1 297 ? -18.735 0.289 -30.093 1.00 45.44 297 LYS A C 1
ATOM 2484 O O . LYS A 1 297 ? -18.496 0.284 -31.299 1.00 45.44 297 LYS A O 1
ATOM 2489 N N . SER A 1 298 ? -18.725 -0.822 -29.358 1.00 39.22 298 SER A N 1
ATOM 2490 C CA . SER A 1 298 ? -18.774 -2.159 -29.951 1.00 39.22 298 SER A CA 1
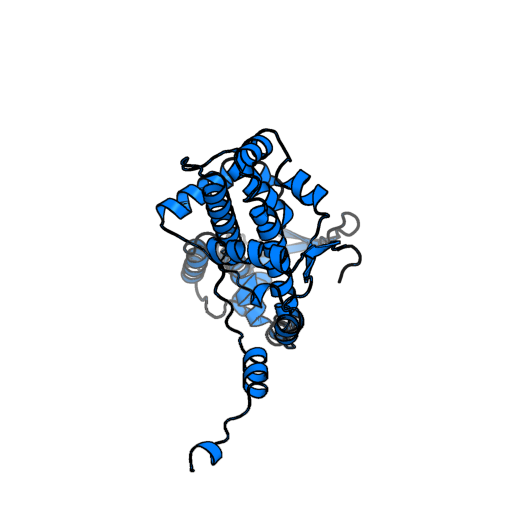ATOM 2491 C C . SER A 1 298 ? -20.191 -2.363 -30.492 1.00 39.22 298 SER A C 1
ATOM 2493 O O . SER A 1 298 ? -21.153 -2.389 -29.737 1.00 39.22 298 SER A O 1
ATOM 2495 N N . GLY A 1 299 ? -20.328 -2.346 -31.821 1.00 36.69 299 GLY A N 1
ATOM 2496 C CA . GLY A 1 299 ? -21.602 -2.198 -32.527 1.00 36.69 299 GLY A CA 1
ATOM 2497 C C . GLY A 1 299 ? -22.769 -2.963 -31.898 1.00 36.69 299 GLY A C 1
ATOM 2498 O O . GLY A 1 299 ? -22.681 -4.162 -31.642 1.00 36.69 299 GLY A O 1
ATOM 2499 N N . ARG A 1 300 ? -23.878 -2.244 -31.683 1.00 33.81 300 ARG A N 1
ATOM 2500 C CA . ARG A 1 300 ? -25.190 -2.828 -31.395 1.00 33.81 300 ARG A CA 1
ATOM 2501 C C . ARG A 1 300 ? -25.457 -3.930 -32.424 1.00 33.81 300 ARG A C 1
ATOM 2503 O O . ARG A 1 300 ? -25.794 -3.608 -33.557 1.00 33.81 300 ARG A O 1
ATOM 2510 N N . ASN A 1 301 ? -25.372 -5.197 -32.028 1.00 35.97 301 ASN A N 1
ATOM 2511 C CA . ASN A 1 301 ? -26.238 -6.192 -32.648 1.00 35.97 301 ASN A CA 1
ATOM 2512 C C . ASN A 1 301 ? -27.644 -5.791 -32.221 1.00 35.97 301 ASN A C 1
ATOM 2514 O O . ASN A 1 301 ? -28.002 -5.857 -31.041 1.00 35.97 301 ASN A O 1
ATOM 2518 N N . THR A 1 302 ? -28.389 -5.232 -33.159 1.00 38.72 302 THR A N 1
ATOM 2519 C CA . THR A 1 302 ? -29.771 -4.856 -32.904 1.00 38.72 302 THR A CA 1
ATOM 2520 C C . THR A 1 302 ? -30.623 -6.118 -32.868 1.00 38.72 302 THR A C 1
ATOM 2522 O O . THR A 1 302 ? -30.273 -7.143 -33.442 1.00 38.72 302 THR A O 1
ATOM 2525 N N . PHE A 1 303 ? -31.766 -6.060 -32.185 1.00 31.20 303 PHE A N 1
ATOM 2526 C CA . PHE A 1 303 ? -32.735 -7.161 -32.130 1.00 31.20 303 PHE A CA 1
ATOM 2527 C C . PHE A 1 303 ? -33.218 -7.599 -33.536 1.00 31.20 303 PHE A C 1
ATOM 2529 O O . PHE A 1 303 ? -33.690 -8.718 -33.710 1.00 31.20 303 PHE A O 1
ATOM 2536 N N . GLU A 1 304 ? -33.046 -6.747 -34.554 1.00 36.78 304 GLU A N 1
ATOM 2537 C CA . GLU A 1 304 ? -33.292 -7.058 -35.969 1.00 36.78 304 GLU A CA 1
ATOM 2538 C C . GLU A 1 304 ? -32.260 -8.032 -36.573 1.00 36.78 304 GLU A C 1
ATOM 2540 O O . GLU A 1 304 ? -32.608 -8.787 -37.480 1.00 36.78 304 GLU A O 1
ATOM 2545 N N . ASP A 1 305 ? -31.037 -8.103 -36.033 1.00 34.41 305 ASP A N 1
ATOM 2546 C CA . ASP A 1 305 ? -29.979 -9.024 -36.482 1.00 34.41 305 ASP A CA 1
ATOM 2547 C C . ASP A 1 305 ? -30.184 -10.467 -35.981 1.00 34.41 305 ASP A C 1
ATOM 2549 O O . ASP A 1 305 ? -29.529 -11.390 -36.455 1.00 34.41 305 ASP A O 1
ATOM 2553 N N . MET A 1 306 ? -31.113 -10.685 -35.041 1.00 33.91 306 MET A N 1
ATOM 2554 C CA . MET A 1 306 ? -31.470 -12.013 -34.520 1.00 33.91 306 MET A CA 1
ATOM 2555 C C . MET A 1 306 ? -32.696 -12.644 -35.206 1.00 33.91 306 MET A C 1
ATOM 2557 O O . MET A 1 306 ? -33.063 -13.767 -34.867 1.00 33.91 306 MET A O 1
ATOM 2561 N N . MET A 1 307 ? -33.349 -11.939 -36.137 1.00 33.72 307 MET A N 1
ATOM 2562 C CA . MET A 1 307 ? -34.597 -12.369 -36.797 1.00 33.72 307 MET A CA 1
ATOM 2563 C C . MET A 1 307 ? -34.460 -12.558 -38.325 1.00 33.72 307 MET A C 1
ATOM 2565 O O . MET A 1 307 ? -35.468 -12.605 -39.033 1.00 33.72 307 MET A O 1
ATOM 2569 N N . LYS A 1 308 ? -33.234 -12.700 -38.839 1.00 34.81 308 LYS A N 1
ATOM 2570 C CA . LYS A 1 308 ? -32.928 -13.230 -40.181 1.00 34.81 308 LYS A CA 1
ATOM 2571 C C . LYS A 1 308 ? -32.111 -14.508 -40.057 1.00 34.81 308 LYS A C 1
ATOM 2573 O O . LYS A 1 308 ? -32.288 -15.372 -40.941 1.00 34.81 308 LYS A O 1
#